Protein AF-A0A6P7FFA1-F1 (afdb_monomer)

InterPro domains:
  IPR009832 Protein of unknown function DUF1397 [PF07165] (81-196)

Organism: NCBI:txid50390

Foldseek 3Di:
DDPPDPLVCVCVLLCCLVQLLADDDDDDDDSVVVVLVVLQVLLCVQVVDCPLSVQLVVLVVVLVVLVVVLSVCFPPNLLCSLVPVLVVNLVSLLSNLVSSQSSDDPQQNVVSVLSSQLSNLLSCLCCPPNRPLSCLCPPPLNPQLVCQLPPPPDCQLVVLSNPANYNVVDNDLVRVLVSLVSSLVSVLVSCCVRPVPCPSVSVSSVSSSVSSCPSVVPPPCVVVVVVVVVVVVVCVVVPPD

Sequence (241 aa):
MSIKNNNMWMFGLVLFTVTVVALSTAQSTDPYDKLADHWFNKCNNETKGTVAFDKLYSNSVEFKRYLKYTFKFIPGEKKVFCDKERDILKKRMQELTSNMRPCLPQKEKFFEQFIYDSFKEVLHFLCHNNGEHIDAFFSTRSSECRNKLFNSENPNLGNCFSGIFRPASGLNKTVLCSDYGVVKKCFAEALTQNCPADGGFKKLNEDFFSYASKPCSGCAFYINSLLLTVSILASYIFSRK

Nearest PDB structures (foldseek):
  6r1j-assembly1_D-2  TM=1.559E-01  e=9.802E+00  Aeromonas hydrophila J-1

Secondary structure (DSSP, 8-state):
----S-THHHHHHHHHHHHTTT---SSSS-HHHHHHHHHHHHHHHHHSSSHHHHHHHHHHHHHHHHHHHHGGGTTTTHHHIIIIIHHHHHHHHHHHHHHHGGGS-GGGTHHHHHHHHHHHHHHHHHTGGGTHHHHHHHSHHHHHHHHHHS-TT-HHHHHHHHTSS-GGG-S-HHHHHHHHHHHHHHHHHHHHHH-TT-HHHHHHHHHHHHHHTGGGGTTSHHHHHHHHHHHHHHHHHHT--

Structure (mmCIF, N/CA/C/O backbone):
data_AF-A0A6P7FFA1-F1
#
_entry.id   AF-A0A6P7FFA1-F1
#
loop_
_atom_site.group_PDB
_atom_site.id
_atom_site.type_symbol
_atom_site.label_atom_id
_atom_site.label_alt_id
_atom_site.label_comp_id
_atom_site.label_asym_id
_atom_site.label_entity_id
_atom_site.label_seq_id
_atom_site.pdbx_PDB_ins_code
_atom_site.Cartn_x
_atom_site.Cartn_y
_atom_site.Cartn_z
_atom_site.occupancy
_atom_site.B_iso_or_equiv
_atom_site.auth_seq_id
_atom_site.auth_comp_id
_atom_site.auth_asym_id
_atom_site.auth_atom_id
_atom_site.pdbx_PDB_model_num
ATOM 1 N N . MET A 1 1 ? 10.407 21.269 -20.596 1.00 31.28 1 MET A N 1
ATOM 2 C CA . MET A 1 1 ? 9.241 20.385 -20.815 1.00 31.28 1 MET A CA 1
ATOM 3 C C . MET A 1 1 ? 8.674 20.033 -19.444 1.00 31.28 1 MET A C 1
ATOM 5 O O . MET A 1 1 ? 9.367 19.420 -18.646 1.00 31.28 1 MET A O 1
ATOM 9 N N . SER A 1 2 ? 7.508 20.581 -19.102 1.00 23.45 2 SER A N 1
ATOM 10 C CA . SER A 1 2 ? 6.940 20.541 -17.747 1.00 23.45 2 SER A CA 1
ATOM 11 C C . SER A 1 2 ? 6.285 19.180 -17.488 1.00 23.45 2 SER A C 1
ATOM 13 O O . SER A 1 2 ? 5.271 18.859 -18.103 1.00 23.45 2 SER A O 1
ATOM 15 N N . ILE A 1 3 ? 6.870 18.371 -16.598 1.00 28.03 3 ILE A N 1
ATOM 16 C CA . ILE A 1 3 ? 6.275 17.122 -16.102 1.00 28.03 3 ILE A CA 1
ATOM 17 C C . ILE A 1 3 ? 5.152 17.512 -15.130 1.00 28.03 3 ILE A C 1
ATOM 19 O O . ILE A 1 3 ? 5.346 17.597 -13.918 1.00 28.03 3 ILE A O 1
ATOM 23 N N . LYS A 1 4 ? 3.968 17.822 -15.664 1.00 27.77 4 LYS A N 1
ATOM 24 C CA . LYS A 1 4 ? 2.755 17.989 -14.859 1.00 27.77 4 LYS A CA 1
ATOM 25 C C . LYS A 1 4 ? 2.313 16.616 -14.326 1.00 27.77 4 LYS A C 1
ATOM 27 O O . LYS A 1 4 ? 1.860 15.768 -15.079 1.00 27.77 4 LYS A O 1
ATOM 32 N N . ASN A 1 5 ? 2.428 16.441 -13.010 1.00 33.72 5 ASN A N 1
ATOM 33 C CA . ASN A 1 5 ? 1.443 15.765 -12.151 1.00 33.72 5 ASN A CA 1
ATOM 34 C C . ASN A 1 5 ? 0.997 14.311 -12.458 1.00 33.72 5 ASN A C 1
ATOM 36 O O . ASN A 1 5 ? -0.171 13.989 -12.275 1.00 33.72 5 ASN A O 1
ATOM 40 N N . ASN A 1 6 ? 1.914 13.384 -12.763 1.00 32.69 6 ASN A N 1
ATOM 41 C CA . ASN A 1 6 ? 1.581 11.944 -12.869 1.00 32.69 6 ASN A CA 1
ATOM 42 C C . ASN A 1 6 ? 1.988 11.078 -11.661 1.00 32.69 6 ASN A C 1
ATOM 44 O O . ASN A 1 6 ? 1.829 9.859 -11.683 1.00 32.69 6 ASN A O 1
ATOM 48 N N . ASN A 1 7 ? 2.436 11.679 -10.556 1.00 36.28 7 ASN A N 1
ATOM 49 C CA . ASN A 1 7 ? 2.839 10.923 -9.363 1.00 36.28 7 ASN A CA 1
ATOM 50 C C . ASN A 1 7 ? 1.657 10.407 -8.520 1.00 36.28 7 ASN A C 1
ATOM 52 O O . ASN A 1 7 ? 1.895 9.754 -7.512 1.00 36.28 7 ASN A O 1
ATOM 56 N N . MET A 1 8 ? 0.398 10.654 -8.915 1.00 30.77 8 MET A N 1
ATOM 57 C CA . MET A 1 8 ? -0.807 10.282 -8.152 1.00 30.77 8 MET A CA 1
ATOM 58 C C . MET A 1 8 ? -1.119 8.770 -8.149 1.00 30.77 8 MET A C 1
ATOM 60 O O . MET A 1 8 ? -1.886 8.305 -7.316 1.00 30.77 8 MET A O 1
ATOM 64 N N . TRP A 1 9 ? -0.503 7.978 -9.029 1.00 41.00 9 TRP A N 1
ATOM 65 C CA . TRP A 1 9 ? -0.903 6.580 -9.272 1.00 41.00 9 TRP A CA 1
ATOM 66 C C . TRP A 1 9 ? -0.031 5.545 -8.556 1.00 41.00 9 TRP A C 1
ATOM 68 O O . TRP A 1 9 ? -0.506 4.464 -8.219 1.00 41.00 9 TRP A O 1
ATOM 78 N N . MET A 1 10 ? 1.213 5.903 -8.213 1.00 35.97 10 MET A N 1
ATOM 79 C CA . MET A 1 10 ? 2.029 5.117 -7.275 1.00 35.97 10 MET A CA 1
ATOM 80 C C . MET A 1 10 ? 1.423 5.155 -5.864 1.00 35.97 10 MET A C 1
ATOM 82 O O . MET A 1 10 ? 1.469 4.159 -5.143 1.00 35.97 10 MET A O 1
ATOM 86 N N . PHE A 1 11 ? 0.756 6.272 -5.525 1.00 36.00 11 PHE A N 1
ATOM 87 C CA . PHE A 1 11 ? -0.152 6.325 -4.383 1.00 36.00 11 PHE A CA 1
ATOM 88 C C . PHE A 1 11 ? -1.245 5.289 -4.535 1.00 36.00 11 PHE A C 1
ATOM 90 O O . PHE A 1 11 ? -1.474 4.603 -3.571 1.00 36.00 11 PHE A O 1
ATOM 97 N N . GLY A 1 12 ? -1.841 5.089 -5.710 1.00 40.19 12 GLY A N 1
ATOM 98 C CA . GLY A 1 12 ? -2.897 4.100 -5.936 1.00 40.19 12 GLY A CA 1
ATOM 99 C C . GLY A 1 12 ? -2.536 2.664 -5.547 1.00 40.19 12 GLY A C 1
ATOM 100 O O . GLY A 1 12 ? -3.377 2.012 -4.955 1.00 40.19 12 GLY A O 1
ATOM 101 N N . LEU A 1 13 ? -1.307 2.191 -5.796 1.00 40.62 13 LEU A N 1
ATOM 102 C CA . LEU A 1 13 ? -0.866 0.802 -5.538 1.00 40.62 13 LEU A CA 1
ATOM 103 C C . LEU A 1 13 ? -0.408 0.549 -4.088 1.00 40.62 13 LEU A C 1
ATOM 105 O O . LEU A 1 13 ? -0.588 -0.546 -3.559 1.00 40.62 13 LEU A O 1
ATOM 109 N N . VAL A 1 14 ? 0.136 1.574 -3.423 1.00 39.56 14 VAL A N 1
ATOM 110 C CA . VAL A 1 14 ? 0.505 1.523 -1.994 1.00 39.56 14 VAL A CA 1
ATOM 111 C C . VAL A 1 14 ? -0.641 1.990 -1.090 1.00 39.56 14 VAL A C 1
ATOM 113 O O . VAL A 1 14 ? -0.791 1.487 0.015 1.00 39.56 14 VAL A O 1
ATOM 116 N N . LEU A 1 15 ? -1.531 2.863 -1.573 1.00 41.34 15 LEU A N 1
ATOM 117 C CA . LEU A 1 15 ? -2.884 3.008 -1.036 1.00 41.34 15 LEU A CA 1
ATOM 118 C C . LEU A 1 15 ? -3.688 1.744 -1.318 1.00 41.34 15 LEU A C 1
ATOM 120 O O . LEU A 1 15 ? -4.539 1.432 -0.510 1.00 41.34 15 LEU A O 1
ATOM 124 N N . PHE A 1 16 ? -3.455 0.972 -2.376 1.00 45.44 16 PHE A N 1
ATOM 125 C CA . PHE A 1 16 ? -4.235 -0.246 -2.609 1.00 45.44 16 PHE A CA 1
ATOM 126 C C . PHE A 1 16 ? -4.138 -1.215 -1.424 1.00 45.44 16 PHE A C 1
ATOM 128 O O . PHE A 1 16 ? -5.147 -1.712 -0.928 1.00 45.44 16 PHE A O 1
ATOM 135 N N . THR A 1 17 ? -2.925 -1.387 -0.894 1.00 44.00 17 THR A N 1
ATOM 136 C CA . THR A 1 17 ? -2.661 -2.205 0.296 1.00 44.00 17 THR A CA 1
ATOM 137 C C . THR A 1 17 ? -3.083 -1.556 1.617 1.00 44.00 17 THR A C 1
ATOM 139 O O . THR A 1 17 ? -3.142 -2.247 2.628 1.00 44.00 17 THR A O 1
ATOM 142 N N . VAL A 1 18 ? -3.420 -0.261 1.618 1.00 38.62 18 VAL A N 1
ATOM 143 C CA . VAL A 1 18 ? -3.803 0.515 2.817 1.00 38.62 18 VAL A CA 1
ATOM 144 C C . VAL A 1 18 ? -5.280 0.957 2.809 1.00 38.62 18 VAL A C 1
ATOM 146 O O . VAL A 1 18 ? -5.830 1.263 3.859 1.00 38.62 18 VAL A O 1
ATOM 149 N N . THR A 1 19 ? -5.958 0.951 1.658 1.00 42.56 19 THR A N 1
ATOM 150 C CA . THR A 1 19 ? -7.242 1.651 1.430 1.00 42.56 19 THR A CA 1
ATOM 151 C C . THR A 1 19 ? -8.318 0.765 0.799 1.00 42.56 19 THR A C 1
ATOM 153 O O . THR A 1 19 ? -9.495 1.065 0.961 1.00 42.56 19 THR A O 1
ATOM 156 N N . VAL A 1 20 ? -7.974 -0.332 0.108 1.00 41.38 20 VAL A N 1
ATOM 157 C CA . VAL A 1 20 ? -8.971 -1.093 -0.683 1.00 41.38 20 VAL A CA 1
ATOM 158 C C . VAL A 1 20 ? -9.557 -2.304 0.045 1.00 41.38 20 VAL A C 1
ATOM 160 O O . VAL A 1 20 ? -10.472 -2.948 -0.447 1.00 41.38 20 VAL A O 1
ATOM 163 N N . VAL A 1 21 ? -9.176 -2.541 1.296 1.00 39.41 21 VAL A N 1
ATOM 164 C CA . VAL A 1 21 ? -9.746 -3.653 2.068 1.00 39.41 21 VAL A CA 1
ATOM 165 C C . VAL A 1 21 ? -11.163 -3.371 2.625 1.00 39.41 21 VAL A C 1
ATOM 167 O O . VAL A 1 21 ? -11.680 -4.163 3.405 1.00 39.41 21 VAL A O 1
ATOM 170 N N . ALA A 1 22 ? -11.859 -2.294 2.224 1.00 33.59 22 ALA A N 1
ATOM 171 C CA . ALA A 1 22 ? -13.264 -2.152 2.642 1.00 33.59 22 ALA A CA 1
ATOM 172 C C . ALA A 1 22 ? -14.217 -1.319 1.769 1.00 33.59 22 ALA A C 1
ATOM 174 O O . ALA A 1 22 ? -15.423 -1.524 1.888 1.00 33.59 22 ALA A O 1
ATOM 175 N N . LEU A 1 23 ? -13.790 -0.319 0.987 1.00 39.25 23 LEU A N 1
ATOM 176 C CA . LEU A 1 23 ? -14.748 0.724 0.575 1.00 39.25 23 LEU A CA 1
ATOM 177 C C . LEU A 1 23 ? -14.460 1.312 -0.802 1.00 39.25 23 LEU A C 1
ATOM 179 O O . LEU A 1 23 ? -13.651 2.221 -0.948 1.00 39.25 23 LEU A O 1
ATOM 183 N N . SER A 1 24 ? -15.193 0.855 -1.813 1.00 34.06 24 SER A N 1
ATOM 184 C CA . SER A 1 24 ? -15.825 1.768 -2.777 1.00 34.06 24 SER A CA 1
ATOM 185 C C . SER A 1 24 ? -16.732 1.003 -3.739 1.00 34.06 24 SER A C 1
ATOM 187 O O . SER A 1 24 ? -16.382 0.708 -4.876 1.00 34.06 24 SER A O 1
ATOM 189 N N . THR A 1 25 ? -17.972 0.760 -3.315 1.00 32.94 25 THR A N 1
ATOM 190 C CA . THR A 1 25 ? -19.074 0.740 -4.279 1.00 32.94 25 THR A CA 1
ATOM 191 C C . THR A 1 25 ? -19.508 2.184 -4.549 1.00 32.94 25 THR A C 1
ATOM 193 O O . THR A 1 25 ? -19.919 2.895 -3.634 1.00 32.94 25 THR A O 1
ATOM 196 N N . ALA A 1 26 ? -19.373 2.580 -5.815 1.00 30.42 26 ALA A N 1
ATOM 197 C CA . ALA A 1 26 ? -20.187 3.523 -6.587 1.00 30.42 26 ALA A CA 1
ATOM 198 C C . ALA A 1 26 ? -20.496 4.950 -6.055 1.00 30.42 26 ALA A C 1
ATOM 200 O O . ALA A 1 26 ? -21.028 5.161 -4.970 1.00 30.42 26 ALA A O 1
ATOM 201 N N . GLN A 1 27 ? -20.240 5.905 -6.960 1.00 35.44 27 GLN A N 1
ATOM 202 C CA . GLN A 1 27 ? -20.878 7.215 -7.185 1.00 35.44 27 GLN A CA 1
ATOM 203 C C . GLN A 1 27 ? -20.675 8.365 -6.156 1.00 35.44 27 GLN A C 1
ATOM 205 O O . GLN A 1 27 ? -20.993 8.267 -4.972 1.00 35.44 27 GLN A O 1
ATOM 210 N N . SER A 1 28 ? -20.100 9.448 -6.711 1.00 38.75 28 SER A N 1
ATOM 211 C CA . SER A 1 28 ? -20.185 10.898 -6.423 1.00 38.75 28 SER A CA 1
ATOM 212 C C . SER A 1 28 ? -19.707 11.549 -5.110 1.00 38.75 28 SER A C 1
ATOM 214 O O . SER A 1 28 ? -19.962 12.738 -4.945 1.00 38.75 28 SER A O 1
ATOM 216 N N . THR A 1 29 ? -18.950 10.888 -4.231 1.00 42.94 29 THR A N 1
ATOM 217 C CA . THR A 1 29 ? -18.205 11.573 -3.141 1.00 42.94 29 THR A CA 1
ATOM 218 C C . THR A 1 29 ? -16.739 11.131 -3.099 1.00 42.94 29 THR A C 1
ATOM 220 O O . THR A 1 29 ? -16.420 10.054 -3.612 1.00 42.94 29 THR A O 1
ATOM 223 N N . ASP A 1 30 ? -15.837 11.972 -2.562 1.00 54.91 30 ASP A N 1
ATOM 224 C CA . ASP A 1 30 ? -14.403 11.655 -2.456 1.00 54.91 30 ASP A CA 1
ATOM 225 C C . ASP A 1 30 ? -14.251 10.307 -1.714 1.00 54.91 30 ASP A C 1
ATOM 227 O O . ASP A 1 30 ? -14.798 10.153 -0.617 1.00 54.91 30 ASP A O 1
ATOM 231 N N . PRO A 1 31 ? -13.557 9.299 -2.283 1.00 54.53 31 PRO A N 1
ATOM 232 C CA . PRO A 1 31 ? -13.331 8.005 -1.633 1.00 54.53 31 PRO A CA 1
ATOM 233 C C . PRO A 1 31 ? -12.770 8.115 -0.208 1.00 54.53 31 PRO A C 1
ATOM 235 O O . PRO A 1 31 ? -12.957 7.206 0.603 1.00 54.53 31 PRO A O 1
ATOM 238 N N . TYR A 1 32 ? -12.094 9.224 0.101 1.00 57.59 32 TYR A N 1
ATOM 239 C CA . TYR A 1 32 ? -11.579 9.520 1.429 1.00 57.59 32 TYR A CA 1
ATOM 240 C C . TYR A 1 32 ? -12.688 9.765 2.465 1.00 57.59 32 TYR A C 1
ATOM 242 O O . TYR A 1 32 ? -12.566 9.300 3.598 1.00 57.59 32 TYR A O 1
ATOM 250 N N . ASP A 1 33 ? -13.786 10.415 2.076 1.00 63.47 33 ASP A N 1
ATOM 251 C CA . ASP A 1 33 ? -14.895 10.746 2.979 1.00 63.47 33 ASP A CA 1
ATOM 252 C C . ASP A 1 33 ? -15.661 9.481 3.385 1.00 63.47 33 ASP A C 1
ATOM 254 O O 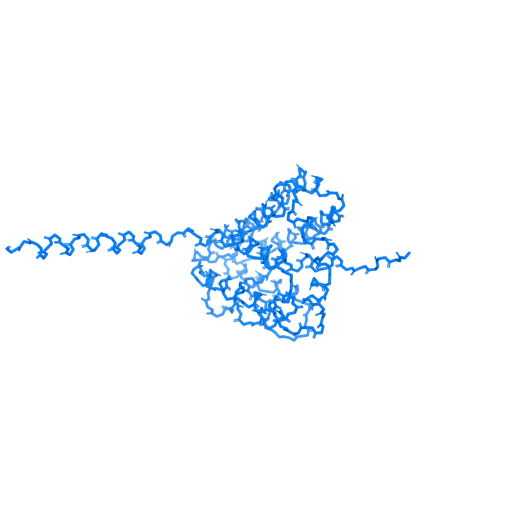. ASP A 1 33 ? -15.884 9.234 4.568 1.00 63.47 33 ASP A O 1
ATOM 258 N N . LYS A 1 34 ? -15.943 8.586 2.426 1.00 67.06 34 LYS A N 1
ATOM 259 C CA . LYS A 1 34 ? -16.589 7.290 2.717 1.00 67.06 34 LYS A CA 1
ATOM 260 C C . LYS A 1 34 ? -15.742 6.412 3.647 1.00 67.06 34 LYS A C 1
ATOM 262 O O . LYS A 1 34 ? -16.282 5.661 4.461 1.00 67.06 34 LYS A O 1
ATOM 267 N N . LEU A 1 35 ? -14.414 6.485 3.522 1.00 67.81 35 LEU A N 1
ATOM 268 C CA . LEU A 1 35 ? -13.486 5.777 4.404 1.00 67.81 35 LEU A CA 1
ATOM 269 C C . LEU A 1 35 ? -13.512 6.344 5.823 1.00 67.81 35 LEU A C 1
ATOM 271 O O . LEU A 1 35 ? -13.536 5.572 6.784 1.00 67.81 35 LEU A O 1
ATOM 275 N N . ALA A 1 36 ? -13.531 7.671 5.951 1.00 75.25 36 ALA A N 1
ATOM 276 C CA . ALA A 1 36 ? -13.669 8.336 7.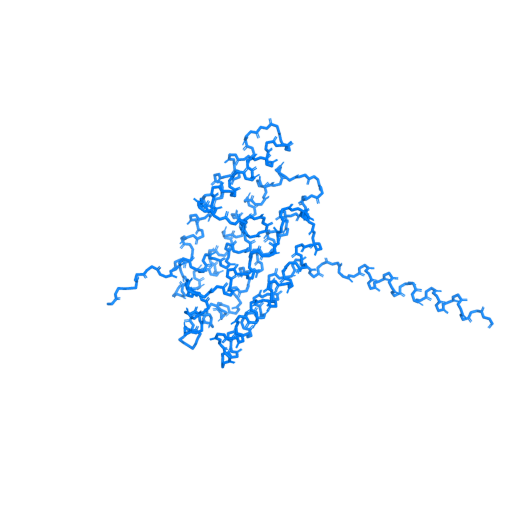237 1.00 75.25 36 ALA A CA 1
ATOM 277 C C . ALA A 1 36 ? -14.991 7.947 7.917 1.00 75.25 36 ALA A C 1
ATOM 279 O O . ALA A 1 36 ? -14.961 7.516 9.067 1.00 75.25 36 ALA A O 1
ATOM 280 N N . ASP A 1 37 ? -16.114 7.968 7.194 1.00 79.19 37 ASP A N 1
ATOM 281 C CA . ASP A 1 37 ? -17.430 7.583 7.723 1.00 79.19 37 ASP A CA 1
ATOM 282 C C . ASP A 1 37 ? -17.467 6.134 8.220 1.00 79.19 37 ASP A C 1
ATOM 284 O O . ASP A 1 37 ? -18.015 5.833 9.283 1.00 79.19 37 ASP A O 1
ATOM 288 N N . HIS A 1 38 ? -16.872 5.203 7.472 1.00 81.31 38 HIS A N 1
ATOM 289 C CA . HIS A 1 38 ? -16.798 3.809 7.902 1.00 81.31 38 HIS A CA 1
ATOM 290 C C . HIS A 1 38 ? -16.022 3.661 9.207 1.00 81.31 38 HIS A C 1
ATOM 292 O O . HIS A 1 38 ? -16.509 3.020 10.139 1.00 81.31 38 HIS A O 1
ATOM 298 N N . TRP A 1 39 ? -14.828 4.254 9.289 1.00 83.06 39 TRP A N 1
ATOM 299 C CA . TRP A 1 39 ? -14.016 4.180 10.498 1.00 83.06 39 TRP A CA 1
ATOM 300 C C . TRP A 1 39 ? -14.670 4.901 11.665 1.00 83.06 39 TRP A C 1
ATOM 302 O O . TRP A 1 39 ? -14.635 4.373 12.771 1.00 83.06 39 TRP A O 1
ATOM 312 N N . PHE A 1 40 ? -15.332 6.032 11.427 1.00 86.06 40 PHE A N 1
ATOM 313 C CA . PHE A 1 40 ? -16.113 6.729 12.441 1.00 86.06 40 PHE A CA 1
ATOM 314 C C . PHE A 1 40 ? -17.173 5.803 13.036 1.00 86.06 40 PHE A C 1
ATOM 316 O O . PHE A 1 40 ? -17.177 5.559 14.244 1.00 86.06 40 PHE A O 1
ATOM 323 N N . ASN A 1 41 ? -18.008 5.205 12.182 1.00 86.56 41 ASN A N 1
ATOM 324 C CA . ASN A 1 41 ? -19.060 4.287 12.611 1.00 86.56 41 ASN A CA 1
ATOM 325 C C . ASN A 1 41 ? -18.488 3.078 13.361 1.00 86.56 41 ASN A C 1
ATOM 327 O O . ASN A 1 41 ? -19.008 2.689 14.406 1.00 86.56 41 ASN A O 1
ATOM 331 N N . LYS A 1 42 ? -17.387 2.502 12.872 1.00 86.19 42 LYS A N 1
ATOM 332 C CA . LYS A 1 42 ? -16.754 1.332 13.486 1.00 86.19 42 LYS A CA 1
ATOM 333 C C . LYS A 1 42 ? -16.146 1.647 14.853 1.00 86.19 42 LYS A C 1
ATOM 335 O O . LYS A 1 42 ? -16.439 0.964 15.831 1.00 86.19 42 LYS A O 1
ATOM 340 N N . CYS A 1 43 ? -15.366 2.723 14.943 1.00 86.94 43 CYS A N 1
ATOM 341 C CA . CYS A 1 43 ? -14.780 3.193 16.193 1.00 86.94 43 CYS A CA 1
ATOM 342 C C . CYS A 1 43 ? -15.862 3.534 17.222 1.00 86.94 43 CYS A C 1
ATOM 344 O O . CYS A 1 43 ? -15.750 3.126 18.378 1.00 86.94 43 CYS A O 1
ATOM 346 N N . ASN A 1 44 ? -16.920 4.236 16.809 1.00 91.06 44 ASN A N 1
ATOM 347 C CA . ASN A 1 44 ? -18.008 4.618 17.703 1.00 91.06 44 ASN A CA 1
ATOM 348 C C . ASN A 1 44 ? -18.782 3.388 18.212 1.00 91.06 44 ASN A C 1
ATOM 350 O O . ASN A 1 44 ? -19.110 3.301 19.397 1.00 91.06 44 ASN A O 1
ATOM 354 N N . ASN A 1 45 ? -19.009 2.395 17.348 1.00 90.38 45 ASN A N 1
ATOM 355 C CA . ASN A 1 45 ? -19.674 1.149 17.726 1.00 90.38 45 ASN A CA 1
ATOM 356 C C . ASN A 1 45 ? -18.879 0.344 18.763 1.00 90.38 45 ASN A C 1
ATOM 358 O O . ASN A 1 45 ? -19.485 -0.138 19.725 1.00 90.38 45 ASN A O 1
ATOM 362 N N . GLU A 1 46 ? -17.557 0.239 18.600 1.00 90.25 46 GLU A N 1
ATOM 363 C CA . GLU A 1 46 ? -16.685 -0.565 19.470 1.00 90.25 46 GLU A CA 1
ATOM 364 C C . GLU A 1 46 ? -16.269 0.161 20.758 1.00 90.25 46 GLU A C 1
ATOM 366 O O . GLU A 1 46 ? -16.255 -0.438 21.831 1.00 90.25 46 GLU A O 1
ATOM 371 N N . THR A 1 47 ? -15.948 1.456 20.682 1.00 88.88 47 THR A N 1
ATOM 372 C CA . THR A 1 47 ? -15.359 2.208 21.810 1.00 88.88 47 THR A CA 1
ATOM 373 C C . THR A 1 47 ? -16.348 3.101 22.553 1.00 88.88 47 THR A C 1
ATOM 375 O O . THR A 1 47 ? -16.021 3.596 23.629 1.00 88.88 47 THR A O 1
ATOM 378 N N . LYS A 1 48 ? -17.556 3.301 22.005 1.00 89.75 48 LYS A N 1
ATOM 379 C CA . LYS A 1 48 ? -18.584 4.216 22.536 1.00 89.75 48 LYS A CA 1
ATOM 380 C C . LYS A 1 48 ? -18.103 5.669 22.678 1.00 89.75 48 LYS A C 1
ATOM 382 O O . LYS A 1 48 ? -18.588 6.399 23.538 1.00 89.75 48 LYS A O 1
ATOM 387 N N . GLY A 1 49 ? -17.161 6.094 21.832 1.00 85.44 49 GLY A N 1
ATOM 388 C CA . GLY A 1 49 ? -16.659 7.466 21.788 1.00 85.44 49 GLY A CA 1
ATOM 389 C C . GLY A 1 49 ? -15.876 7.778 20.510 1.00 85.44 49 GLY A C 1
ATOM 390 O O . GLY A 1 49 ? -15.592 6.894 19.702 1.00 85.44 49 GLY A O 1
ATOM 391 N N . THR A 1 50 ? -15.511 9.050 20.328 1.00 91.62 50 THR A N 1
ATOM 392 C CA . THR A 1 50 ? -14.812 9.525 19.116 1.00 91.62 50 THR A CA 1
ATOM 393 C C . THR A 1 50 ? -13.295 9.514 19.246 1.00 91.62 50 THR A C 1
ATOM 395 O O . THR A 1 50 ? -12.609 9.490 18.235 1.00 91.62 50 THR A O 1
ATOM 398 N N . VAL A 1 51 ? -12.746 9.449 20.465 1.00 94.25 51 VAL A N 1
ATOM 399 C CA . VAL A 1 51 ? -11.299 9.600 20.722 1.00 94.25 51 VAL A CA 1
ATOM 400 C C . VAL A 1 51 ? -10.446 8.638 19.885 1.00 94.25 51 VAL A C 1
ATOM 402 O O . VAL A 1 51 ? -9.412 9.030 19.341 1.00 94.25 51 VAL A O 1
ATOM 405 N N . ALA A 1 52 ? -10.876 7.379 19.752 1.00 90.75 52 ALA A N 1
ATOM 406 C CA . ALA A 1 52 ? -10.177 6.396 18.924 1.00 90.75 52 ALA A CA 1
ATOM 407 C C . ALA A 1 52 ? -10.218 6.766 17.432 1.00 90.75 52 ALA A C 1
ATOM 409 O O . ALA A 1 52 ? -9.197 6.668 16.749 1.00 90.75 52 ALA A O 1
ATOM 410 N N . PHE A 1 53 ? -11.369 7.245 16.948 1.00 91.69 53 PHE A N 1
ATOM 411 C CA . PHE A 1 53 ? -11.523 7.730 15.580 1.00 91.69 53 PHE A CA 1
ATOM 412 C C . PHE A 1 53 ? -10.685 8.981 15.322 1.00 91.69 53 PHE A C 1
ATOM 414 O O . PHE A 1 53 ? -9.942 9.001 14.349 1.00 91.69 53 PHE A O 1
ATOM 421 N N . ASP A 1 54 ? -10.735 9.984 16.197 1.00 92.38 54 ASP A N 1
ATOM 422 C CA . ASP A 1 54 ? -10.013 11.248 16.026 1.00 92.38 54 ASP A CA 1
ATOM 423 C C . ASP A 1 54 ? -8.501 11.000 15.908 1.00 92.38 54 ASP A C 1
ATOM 425 O O . ASP A 1 54 ? -7.820 11.551 15.036 1.00 92.38 54 ASP A O 1
ATOM 429 N N . LYS A 1 55 ? -7.979 10.082 16.733 1.00 91.94 55 LYS A N 1
ATOM 430 C CA . LYS A 1 55 ? -6.577 9.658 16.686 1.00 91.94 55 LYS A CA 1
ATOM 431 C C . LYS A 1 55 ? -6.245 8.875 15.412 1.00 91.94 55 LYS A C 1
ATOM 433 O O . LYS A 1 55 ? -5.203 9.113 14.800 1.00 91.94 55 LYS A O 1
ATOM 438 N N . LEU A 1 56 ? -7.107 7.943 15.001 1.00 86.81 56 LEU A N 1
ATOM 439 C CA . LEU A 1 56 ? -6.947 7.185 13.757 1.00 86.81 56 LEU A CA 1
ATOM 440 C C . LEU A 1 56 ? -6.963 8.115 12.534 1.00 86.81 56 LEU A C 1
ATOM 442 O O . LEU A 1 56 ? -6.072 8.041 11.688 1.00 86.81 56 LEU A O 1
ATOM 446 N N . TYR A 1 57 ? -7.937 9.020 12.473 1.00 84.50 57 TYR A N 1
ATOM 447 C CA . TYR A 1 57 ? -8.121 9.984 11.399 1.00 84.50 57 TYR A CA 1
ATOM 448 C C . TYR A 1 57 ? -6.928 10.935 11.295 1.00 84.50 57 TYR A C 1
ATOM 450 O O . TYR A 1 57 ? -6.323 11.026 10.224 1.00 84.50 57 TYR A O 1
ATOM 458 N N . SER A 1 58 ? -6.519 11.565 12.401 1.00 87.56 58 SER A N 1
ATOM 459 C CA . SER A 1 58 ? -5.347 12.450 12.430 1.00 87.56 58 SER A CA 1
ATOM 460 C C . SER A 1 58 ? -4.083 11.734 11.935 1.00 87.56 58 SER A C 1
ATOM 462 O O . SER A 1 58 ? -3.420 12.198 11.000 1.00 87.56 58 SER A O 1
ATOM 464 N N . ASN A 1 59 ? -3.807 10.531 12.455 1.00 84.19 59 ASN A N 1
ATOM 465 C CA . ASN A 1 59 ? -2.656 9.737 12.024 1.00 84.19 59 ASN A CA 1
ATOM 466 C C . ASN A 1 59 ? -2.748 9.315 10.552 1.00 84.19 59 ASN A C 1
ATOM 468 O O . ASN A 1 59 ? -1.724 9.272 9.873 1.00 84.19 59 ASN A O 1
ATOM 472 N N . SER A 1 60 ? -3.945 9.036 10.026 1.00 80.31 60 SER A N 1
ATOM 473 C CA . SER A 1 60 ? -4.132 8.706 8.605 1.00 80.31 60 SER A CA 1
ATOM 474 C C . SER A 1 60 ? -3.800 9.890 7.690 1.00 80.31 60 SER A C 1
ATOM 476 O O . SER A 1 60 ? -3.130 9.717 6.668 1.00 80.31 60 SER A O 1
ATOM 478 N N . VAL A 1 61 ? -4.183 11.109 8.088 1.00 79.50 61 VAL A N 1
ATOM 479 C CA . VAL A 1 61 ? -3.890 12.347 7.354 1.00 79.50 61 VAL A CA 1
ATOM 480 C C . VAL A 1 61 ? -2.388 12.624 7.358 1.00 79.50 61 VAL A C 1
ATOM 482 O O . VAL A 1 61 ? -1.806 12.936 6.312 1.00 79.50 61 VAL A O 1
ATOM 485 N N . GLU A 1 62 ? -1.734 12.476 8.510 1.00 83.12 62 GLU A N 1
ATOM 486 C CA . GLU A 1 62 ? -0.282 12.610 8.617 1.00 83.12 62 GLU A CA 1
ATOM 487 C C . GLU A 1 62 ? 0.463 11.542 7.821 1.00 83.12 62 GLU A C 1
ATOM 489 O O . GLU A 1 62 ? 1.402 11.867 7.091 1.00 83.12 62 GLU A O 1
ATOM 494 N N . PHE A 1 63 ? 0.032 10.283 7.912 1.00 82.19 63 PHE A N 1
ATOM 495 C CA . PHE A 1 63 ? 0.615 9.185 7.155 1.00 82.19 63 PHE A CA 1
ATOM 496 C C . PHE A 1 63 ? 0.487 9.425 5.651 1.00 82.19 63 PHE A C 1
ATOM 498 O O . PHE A 1 63 ? 1.484 9.330 4.940 1.00 82.19 63 PHE A O 1
ATOM 505 N N . LYS A 1 64 ? -0.690 9.841 5.163 1.00 78.88 64 LYS A N 1
ATOM 506 C CA . LYS A 1 64 ? -0.912 10.235 3.761 1.00 78.88 64 LYS A CA 1
ATOM 507 C C . LYS A 1 64 ? 0.034 11.356 3.337 1.00 78.88 64 LYS A C 1
ATOM 509 O O . LYS A 1 64 ? 0.622 11.282 2.258 1.00 78.88 64 LYS A O 1
ATOM 514 N N . ARG A 1 65 ? 0.20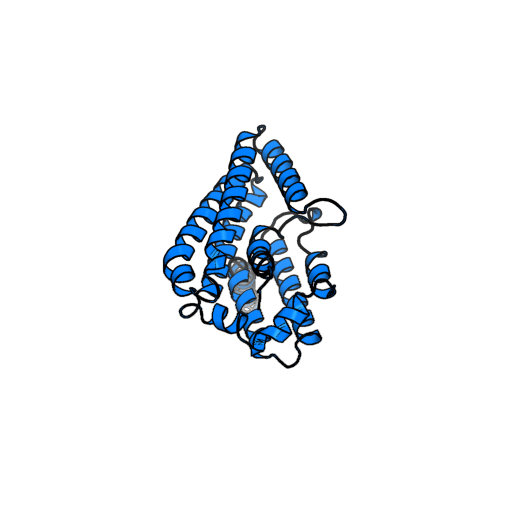7 12.389 4.170 1.00 79.31 65 ARG A N 1
ATOM 515 C CA . ARG A 1 65 ? 1.136 13.500 3.902 1.00 79.31 65 ARG A CA 1
ATOM 516 C C . ARG A 1 65 ? 2.583 13.012 3.832 1.00 79.31 65 ARG A C 1
ATOM 518 O O . ARG A 1 65 ? 3.301 13.398 2.911 1.00 79.31 65 ARG A O 1
ATOM 525 N N . TYR A 1 66 ? 2.988 12.152 4.763 1.00 83.56 66 TYR A N 1
ATOM 526 C CA . TYR A 1 66 ? 4.338 11.600 4.819 1.00 83.56 66 TYR A CA 1
ATOM 527 C C . TYR A 1 66 ? 4.622 10.672 3.639 1.00 83.56 66 TYR A C 1
ATOM 529 O O . TYR A 1 66 ? 5.638 10.825 2.976 1.00 83.56 66 TYR A O 1
ATOM 537 N N . LEU A 1 67 ? 3.681 9.794 3.292 1.00 79.94 67 LEU A N 1
ATOM 538 C CA . LEU A 1 67 ? 3.734 8.988 2.076 1.00 79.94 67 LEU A CA 1
ATOM 539 C C . LEU A 1 67 ? 3.900 9.895 0.848 1.00 79.94 67 LEU A C 1
ATOM 541 O O . LEU A 1 67 ? 4.725 9.638 -0.022 1.00 79.94 67 LEU A O 1
ATOM 545 N N . LYS A 1 68 ? 3.171 11.021 0.796 1.00 78.50 68 LYS A N 1
ATOM 546 C CA . LYS A 1 68 ? 3.311 12.003 -0.289 1.00 78.50 68 LYS A CA 1
ATOM 547 C C . LYS A 1 68 ? 4.692 12.623 -0.386 1.00 78.50 68 LYS A C 1
ATOM 549 O O . LYS A 1 68 ? 5.150 12.917 -1.486 1.00 78.50 68 LYS A O 1
ATOM 554 N N . TYR A 1 69 ? 5.321 12.850 0.756 1.00 85.25 69 TYR A N 1
ATOM 555 C CA . TYR A 1 69 ? 6.683 13.342 0.845 1.00 85.25 69 TYR A CA 1
ATOM 556 C C . TYR A 1 69 ? 7.691 12.282 0.383 1.00 85.25 69 TYR A C 1
ATOM 558 O O . TYR A 1 69 ? 8.468 12.563 -0.525 1.00 85.25 69 TYR A O 1
ATOM 566 N N . THR A 1 70 ? 7.631 11.061 0.918 1.00 82.12 70 THR A N 1
ATOM 567 C CA . THR A 1 70 ? 8.626 10.014 0.639 1.00 82.12 70 THR A CA 1
ATOM 568 C C . THR A 1 70 ? 8.600 9.538 -0.809 1.00 82.12 70 THR A C 1
ATOM 570 O O . THR A 1 70 ? 9.645 9.287 -1.403 1.00 82.12 70 THR A O 1
ATOM 573 N N . PHE A 1 71 ? 7.426 9.484 -1.436 1.00 79.94 71 PHE A N 1
ATOM 574 C CA . PHE A 1 71 ? 7.311 9.077 -2.837 1.00 79.94 71 PHE A CA 1
ATOM 575 C C . PHE A 1 71 ? 7.902 10.093 -3.824 1.00 79.94 71 PHE A C 1
ATOM 577 O O . PHE A 1 71 ? 8.127 9.738 -4.978 1.00 79.94 71 PHE A O 1
ATOM 584 N N . LYS A 1 72 ? 8.220 11.325 -3.395 1.00 85.56 72 LYS A N 1
ATOM 585 C CA . LYS A 1 72 ? 8.974 12.278 -4.231 1.00 85.56 72 LYS A CA 1
ATOM 586 C C . LYS A 1 72 ? 10.396 11.801 -4.522 1.00 85.56 72 LYS A C 1
ATOM 588 O O . LYS A 1 72 ? 10.950 12.189 -5.543 1.00 85.56 72 LYS A O 1
ATOM 593 N N . PHE A 1 73 ? 10.957 10.950 -3.663 1.00 85.06 73 PHE A N 1
ATOM 594 C CA . PHE A 1 73 ? 12.282 10.370 -3.860 1.00 85.06 73 PHE A CA 1
ATOM 595 C C . PHE A 1 73 ? 12.296 9.263 -4.923 1.00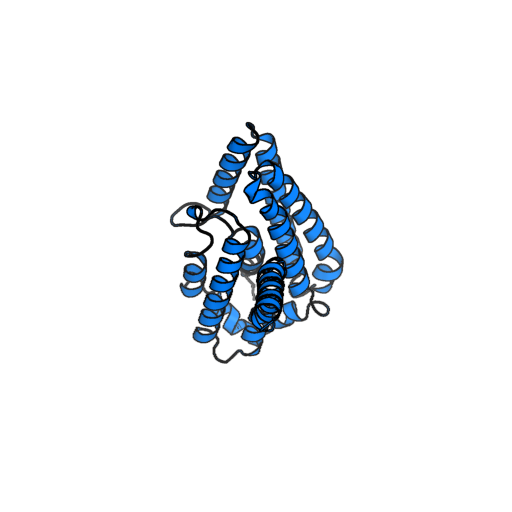 85.06 73 PHE A C 1
ATOM 597 O O . PHE A 1 73 ? 13.362 8.807 -5.315 1.00 85.06 73 PHE A O 1
ATOM 604 N N . ILE A 1 74 ? 11.145 8.806 -5.421 1.00 82.19 74 ILE A N 1
ATOM 605 C CA . ILE A 1 74 ? 11.077 7.752 -6.437 1.00 82.19 74 ILE A CA 1
ATOM 606 C C . ILE A 1 74 ? 10.778 8.375 -7.814 1.00 82.19 74 ILE A C 1
ATOM 608 O O . ILE A 1 74 ? 9.865 9.194 -7.916 1.00 82.19 74 ILE A O 1
ATOM 612 N N . PRO A 1 75 ? 11.487 7.979 -8.894 1.00 83.25 75 PRO A N 1
ATOM 613 C CA . PRO A 1 75 ? 12.575 6.989 -8.929 1.00 83.25 75 PRO A CA 1
ATOM 614 C C . PRO A 1 75 ? 13.981 7.556 -8.649 1.00 83.25 75 PRO A C 1
ATOM 616 O O . PRO A 1 75 ? 14.904 6.782 -8.409 1.00 83.25 75 PRO A O 1
ATOM 619 N N . GLY A 1 76 ? 14.165 8.881 -8.689 1.00 86.62 76 GLY A N 1
ATOM 620 C CA . GLY A 1 76 ? 15.494 9.511 -8.778 1.00 86.62 76 GLY A CA 1
ATOM 621 C C . GLY A 1 76 ? 16.401 9.354 -7.551 1.00 86.62 76 GLY A C 1
ATOM 622 O O . GLY A 1 76 ? 17.612 9.216 -7.689 1.00 86.62 76 GLY A O 1
ATOM 623 N N . GLU A 1 77 ? 15.828 9.313 -6.354 1.00 92.69 77 GLU A N 1
ATOM 624 C CA . GLU A 1 77 ? 16.519 9.234 -5.063 1.00 92.69 77 GLU A CA 1
ATOM 625 C C . GLU A 1 77 ? 16.129 7.954 -4.298 1.00 92.69 77 GLU A C 1
ATOM 627 O O . GLU A 1 77 ? 16.004 7.941 -3.072 1.00 92.69 77 GLU A O 1
ATOM 632 N N . LYS A 1 78 ? 15.950 6.831 -5.009 1.00 91.38 78 LYS A N 1
ATOM 633 C CA . LYS A 1 78 ? 15.495 5.559 -4.416 1.00 91.38 78 LYS A CA 1
ATOM 634 C C . LYS A 1 78 ? 16.341 5.055 -3.236 1.00 91.38 78 LYS A C 1
ATOM 636 O O . LYS A 1 78 ? 15.802 4.395 -2.355 1.00 91.38 78 LYS A O 1
ATOM 641 N N . LYS A 1 79 ? 17.635 5.400 -3.170 1.00 94.38 79 LYS A N 1
ATOM 642 C CA . LYS A 1 79 ? 18.484 5.104 -1.999 1.00 94.38 79 LYS A CA 1
ATOM 643 C C . LYS A 1 79 ? 18.008 5.850 -0.753 1.00 94.38 79 LYS A C 1
ATOM 645 O O . LYS A 1 79 ? 17.872 5.243 0.297 1.00 94.38 79 LYS A O 1
ATOM 650 N N . VAL A 1 80 ? 17.665 7.136 -0.873 1.00 94.44 80 VAL A N 1
ATOM 651 C CA . VAL A 1 80 ? 17.069 7.910 0.232 1.00 94.44 80 VAL A CA 1
ATOM 652 C C . VAL A 1 80 ? 15.759 7.259 0.671 1.00 94.44 80 VAL A C 1
ATOM 654 O O . VAL A 1 80 ? 15.557 7.023 1.862 1.00 94.44 80 VAL A O 1
ATOM 657 N N . PHE A 1 81 ? 14.912 6.879 -0.291 1.00 91.62 81 PHE A N 1
ATOM 658 C CA . PHE A 1 81 ? 13.670 6.168 0.004 1.00 91.62 81 PHE A CA 1
ATOM 659 C C . PHE A 1 81 ? 13.914 4.856 0.773 1.00 91.62 81 PHE A C 1
ATOM 661 O O . PHE A 1 81 ? 13.275 4.609 1.795 1.00 91.62 81 PHE A O 1
ATOM 668 N N . CYS A 1 82 ? 14.845 4.020 0.312 1.00 94.00 82 CYS A N 1
ATOM 669 C CA . CYS A 1 82 ? 15.058 2.686 0.867 1.00 94.00 82 CYS A CA 1
ATOM 670 C C . CYS A 1 82 ? 15.876 2.647 2.157 1.00 94.00 82 CYS A C 1
ATOM 672 O O . CYS A 1 82 ? 15.547 1.848 3.035 1.00 94.00 82 CYS A O 1
ATOM 674 N N . ASP A 1 83 ? 16.881 3.511 2.287 1.00 94.94 83 ASP A N 1
ATOM 675 C CA . ASP A 1 83 ? 17.819 3.500 3.412 1.00 94.94 83 ASP A CA 1
ATOM 676 C C . ASP A 1 83 ? 17.331 4.372 4.574 1.00 94.94 83 ASP A C 1
ATOM 678 O O . ASP A 1 83 ? 17.624 4.078 5.731 1.00 94.94 83 ASP A O 1
ATOM 682 N N . LYS A 1 84 ? 16.586 5.452 4.286 1.00 94.56 84 LYS A N 1
ATOM 683 C CA . LYS A 1 84 ? 16.124 6.410 5.306 1.00 94.56 84 LYS A CA 1
ATOM 684 C C . LYS A 1 84 ? 14.617 6.355 5.517 1.00 94.56 84 LYS A C 1
ATOM 686 O O . LYS A 1 84 ? 14.149 6.178 6.640 1.00 94.56 84 LYS A O 1
ATOM 691 N N . GLU A 1 85 ? 13.843 6.483 4.444 1.00 93.69 85 GLU A N 1
ATOM 692 C CA . GLU A 1 85 ? 12.394 6.686 4.566 1.00 93.69 85 GLU A CA 1
ATOM 693 C C . GLU A 1 85 ? 11.614 5.403 4.858 1.00 93.69 85 GLU A C 1
ATOM 695 O O . GLU A 1 85 ? 10.575 5.439 5.521 1.00 93.69 85 GLU A O 1
ATOM 700 N N . ARG A 1 86 ? 12.117 4.252 4.400 1.00 92.31 86 ARG A N 1
ATOM 701 C CA . ARG A 1 86 ? 11.469 2.944 4.549 1.00 92.31 86 ARG A CA 1
ATOM 702 C C . ARG A 1 86 ? 11.117 2.621 5.999 1.00 92.31 86 ARG A C 1
ATOM 704 O O . ARG A 1 86 ? 9.997 2.194 6.272 1.00 92.31 86 ARG A O 1
ATOM 711 N N . ASP A 1 87 ? 12.049 2.800 6.928 1.00 95.44 87 ASP A N 1
ATOM 712 C CA . ASP A 1 87 ? 11.816 2.447 8.331 1.00 95.44 87 ASP A CA 1
ATOM 713 C C . ASP A 1 87 ? 10.918 3.460 9.045 1.00 95.44 87 ASP A C 1
ATOM 715 O O . ASP A 1 87 ? 10.128 3.076 9.910 1.00 95.44 87 ASP A O 1
ATOM 719 N N . ILE A 1 88 ? 10.951 4.731 8.637 1.00 95.94 88 ILE A N 1
ATOM 720 C CA . ILE A 1 88 ? 10.017 5.741 9.146 1.00 95.94 88 ILE A CA 1
ATOM 721 C C . ILE A 1 88 ? 8.595 5.434 8.658 1.00 95.94 88 ILE A C 1
ATOM 723 O O . ILE A 1 88 ? 7.648 5.482 9.443 1.00 95.94 88 ILE A O 1
ATOM 727 N N . LEU A 1 89 ? 8.439 5.037 7.392 1.00 88.50 89 LEU A N 1
ATOM 728 C CA . LEU A 1 89 ? 7.158 4.593 6.843 1.00 88.50 89 LEU A CA 1
ATOM 729 C C . LEU A 1 89 ? 6.604 3.377 7.592 1.00 88.50 89 LEU A C 1
ATOM 731 O O . LEU A 1 89 ? 5.416 3.366 7.910 1.00 88.50 89 LEU A O 1
ATOM 735 N N . LYS A 1 90 ? 7.442 2.381 7.916 1.00 92.56 90 LYS A N 1
ATOM 736 C CA . LYS A 1 90 ? 7.022 1.235 8.742 1.00 92.56 90 LYS A CA 1
ATOM 737 C C . LYS A 1 90 ? 6.519 1.689 10.111 1.00 92.56 90 LYS A C 1
ATOM 739 O O . LYS A 1 90 ? 5.435 1.275 10.506 1.00 92.56 90 LYS A O 1
ATOM 744 N N . LYS A 1 91 ? 7.257 2.561 10.807 1.00 95.69 91 LYS A N 1
ATOM 745 C CA . LYS A 1 91 ? 6.855 3.082 12.128 1.00 95.69 91 LYS A CA 1
ATOM 746 C C . LYS A 1 91 ? 5.512 3.808 12.067 1.00 95.69 91 LYS A C 1
ATOM 748 O O . LYS A 1 91 ? 4.615 3.494 12.839 1.00 95.69 91 LYS A O 1
ATOM 753 N N . ARG A 1 92 ? 5.328 4.702 11.092 1.00 89.00 92 ARG A N 1
ATOM 754 C CA . ARG A 1 92 ? 4.054 5.417 10.921 1.00 89.00 92 ARG A CA 1
ATOM 755 C C . ARG A 1 92 ? 2.897 4.486 10.556 1.00 89.00 92 ARG A C 1
ATOM 757 O O . ARG A 1 92 ? 1.786 4.693 11.031 1.00 89.00 92 ARG A O 1
ATOM 764 N N . MET A 1 93 ? 3.142 3.450 9.748 1.00 88.69 93 MET A N 1
ATOM 765 C CA . MET A 1 93 ? 2.125 2.428 9.484 1.00 88.69 93 MET A CA 1
ATOM 766 C C . MET A 1 93 ? 1.774 1.656 10.756 1.00 88.69 93 MET A C 1
ATOM 768 O O . MET A 1 93 ? 0.600 1.446 11.027 1.00 88.69 93 MET A O 1
ATOM 772 N N . GLN A 1 94 ? 2.769 1.275 11.558 1.00 93.75 94 GLN A N 1
ATOM 773 C CA . GLN A 1 94 ? 2.544 0.586 12.827 1.00 93.75 94 GLN A CA 1
ATOM 774 C C . GLN A 1 94 ? 1.704 1.435 13.790 1.00 93.75 94 GLN A C 1
ATOM 776 O O . GLN A 1 94 ? 0.798 0.915 14.440 1.00 93.75 94 GLN A O 1
ATOM 781 N N . GLU A 1 95 ? 1.968 2.740 13.874 1.00 92.38 95 GLU A N 1
ATOM 782 C CA . GLU A 1 95 ? 1.155 3.684 14.650 1.00 92.38 95 GLU A CA 1
ATOM 783 C C . GLU A 1 95 ? -0.281 3.762 14.119 1.00 92.38 95 GLU A C 1
ATOM 785 O O . GLU A 1 95 ? -1.233 3.699 14.899 1.00 92.38 95 GLU A O 1
ATOM 790 N N . LEU A 1 96 ? -0.445 3.856 12.795 1.00 87.31 96 LEU A N 1
ATOM 791 C CA . LEU A 1 96 ? -1.752 3.888 12.144 1.00 87.31 96 LEU A CA 1
ATOM 792 C C . LEU A 1 96 ? -2.561 2.620 12.451 1.00 87.31 96 LEU A C 1
ATOM 794 O O . LEU A 1 96 ? -3.691 2.711 12.927 1.00 87.31 96 LEU A O 1
ATOM 798 N N . THR A 1 97 ? -1.974 1.438 12.251 1.00 88.06 97 THR A N 1
ATOM 799 C CA . THR A 1 97 ? -2.639 0.15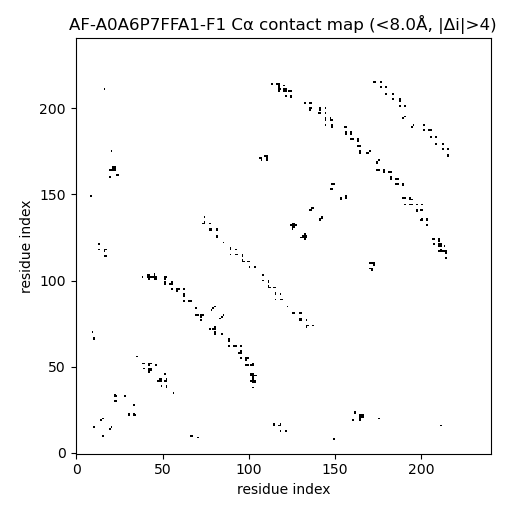6 12.518 1.00 88.06 97 THR A CA 1
ATOM 800 C C . THR A 1 97 ? -2.892 -0.058 14.011 1.00 88.06 97 THR A C 1
ATOM 802 O O . THR A 1 97 ? -3.913 -0.627 14.383 1.00 88.06 97 THR A O 1
ATOM 805 N N . SER A 1 98 ? -2.030 0.460 14.890 1.00 92.06 98 SER A N 1
ATOM 806 C CA . SER A 1 98 ? -2.260 0.411 16.341 1.00 92.06 98 SER A CA 1
ATOM 807 C C . SER A 1 98 ? -3.444 1.281 16.770 1.00 92.06 98 SER A C 1
ATOM 809 O O . SER A 1 98 ? -4.210 0.877 17.640 1.00 92.06 98 SER A O 1
ATOM 811 N N . ASN A 1 99 ? -3.638 2.449 16.149 1.00 89.25 99 ASN A N 1
ATOM 812 C CA . ASN A 1 99 ? -4.812 3.294 16.406 1.00 89.25 99 ASN A CA 1
ATOM 813 C C . ASN A 1 99 ? -6.097 2.737 15.784 1.00 89.25 99 ASN A C 1
ATOM 815 O O . ASN A 1 99 ? -7.188 3.116 16.193 1.00 89.25 99 ASN A O 1
ATOM 819 N N . MET A 1 100 ? -5.971 1.837 14.813 1.00 87.81 100 MET A N 1
ATOM 820 C CA . MET A 1 100 ? -7.092 1.132 14.205 1.00 87.81 100 MET A CA 1
ATOM 821 C C . MET A 1 100 ? -7.621 0.004 15.105 1.00 87.81 100 MET A C 1
ATOM 823 O O . MET A 1 100 ? -8.826 -0.235 15.132 1.00 87.81 100 MET A O 1
ATOM 827 N N . ARG A 1 101 ? -6.745 -0.647 15.889 1.00 91.44 101 ARG A N 1
ATOM 828 C CA . ARG A 1 101 ? -7.071 -1.773 16.792 1.00 91.44 101 ARG A CA 1
ATOM 829 C C . ARG A 1 101 ? -8.305 -1.564 17.680 1.00 91.44 101 ARG A C 1
ATOM 831 O O . ARG A 1 101 ? -9.118 -2.485 17.764 1.00 91.44 101 ARG A O 1
ATOM 838 N N . PRO A 1 102 ? -8.487 -0.419 18.369 1.00 92.75 102 PRO A N 1
ATOM 839 C CA . PRO A 1 102 ? -9.641 -0.207 19.244 1.00 92.75 102 PRO A CA 1
ATOM 840 C C . PRO A 1 102 ? -10.962 -0.121 18.476 1.00 92.75 102 PRO A C 1
ATOM 842 O O . PRO A 1 102 ? -12.014 -0.376 19.046 1.00 92.75 102 PRO A O 1
ATOM 845 N N . CYS A 1 103 ? -10.902 0.221 17.189 1.00 87.12 103 CYS A N 1
ATOM 846 C CA . CYS A 1 103 ? -12.057 0.319 16.307 1.00 87.12 103 CYS A CA 1
ATOM 847 C C . CYS A 1 103 ? -12.423 -1.014 15.649 1.00 87.12 103 CYS A C 1
ATOM 849 O O . CYS A 1 103 ? -13.288 -1.042 14.777 1.00 87.12 103 CYS A O 1
ATOM 851 N N . LEU A 1 104 ? -11.733 -2.104 15.991 1.00 87.19 104 LEU A N 1
ATOM 852 C CA . LEU A 1 104 ? -11.972 -3.422 15.421 1.00 87.19 104 LEU A CA 1
ATOM 853 C C . LEU A 1 104 ? -12.651 -4.337 16.445 1.00 87.19 104 LEU A C 1
ATOM 855 O O . LEU A 1 104 ? -12.115 -4.515 17.548 1.00 87.19 104 LEU A O 1
ATOM 859 N N . PRO A 1 105 ? -13.759 -5.004 16.072 1.00 87.62 105 PRO A N 1
ATOM 860 C CA . PRO A 1 105 ? -14.330 -6.049 16.904 1.00 87.62 105 PRO A CA 1
ATOM 861 C C . PRO A 1 105 ? -13.320 -7.181 17.090 1.00 87.62 105 PRO A C 1
ATOM 863 O O . PRO A 1 105 ? -12.430 -7.406 16.267 1.00 87.62 105 PRO A O 1
ATOM 866 N N . GLN A 1 106 ? -13.480 -7.961 18.161 1.00 86.06 106 GLN A N 1
ATOM 867 C CA . GLN A 1 106 ? -12.520 -9.003 18.548 1.00 86.06 106 GLN A CA 1
ATOM 868 C C . GLN A 1 106 ? -12.159 -9.974 17.407 1.00 86.06 106 GLN A C 1
ATOM 870 O O . GLN A 1 106 ? -11.000 -10.366 17.283 1.00 86.06 106 GLN A O 1
ATOM 875 N N . LYS A 1 107 ? -13.133 -10.334 16.558 1.00 84.56 107 LYS A N 1
ATOM 876 C CA . LYS A 1 107 ? -12.943 -11.243 15.411 1.00 84.56 107 LYS A CA 1
ATOM 877 C C . LYS A 1 107 ? -12.087 -10.643 14.290 1.00 84.56 107 LYS A C 1
ATOM 879 O O . LYS A 1 107 ? -11.543 -11.390 13.485 1.00 84.56 107 LYS A O 1
ATOM 884 N N . GLU A 1 108 ? -11.947 -9.323 14.255 1.00 83.62 108 GLU A N 1
ATOM 885 C CA . GLU A 1 108 ? -11.260 -8.578 13.199 1.00 83.62 108 GLU A CA 1
ATOM 886 C C . GLU A 1 108 ? -9.918 -8.001 13.658 1.00 83.62 108 GLU A C 1
ATOM 888 O O . GLU A 1 108 ? -9.196 -7.442 12.846 1.00 83.62 108 GLU A O 1
ATOM 893 N N . LYS A 1 109 ? -9.513 -8.175 14.923 1.00 85.06 109 LYS A N 1
ATOM 894 C CA . LYS A 1 109 ? -8.232 -7.647 15.439 1.00 85.06 109 LYS A CA 1
ATOM 895 C C . LYS A 1 109 ? -6.984 -8.182 14.733 1.00 85.06 109 LYS A C 1
ATOM 897 O O . LYS A 1 109 ? -5.914 -7.608 14.863 1.00 85.06 109 LYS A O 1
ATOM 902 N N . PHE A 1 110 ? -7.079 -9.268 13.966 1.00 84.50 110 PHE A N 1
ATOM 903 C CA . PHE A 1 110 ? -5.962 -9.699 13.117 1.00 84.50 110 PHE A CA 1
ATOM 904 C C . PHE A 1 110 ? -5.704 -8.717 11.955 1.00 84.50 110 PHE A C 1
ATOM 906 O O . PHE A 1 110 ? -4.618 -8.720 11.377 1.00 84.50 110 PHE A O 1
ATOM 913 N N . PHE A 1 111 ? -6.702 -7.906 11.589 1.00 82.00 111 PHE A N 1
ATOM 914 C CA . PHE A 1 111 ? -6.691 -7.044 10.413 1.00 82.00 111 PHE A CA 1
ATOM 915 C C . PHE A 1 111 ? -5.618 -5.956 10.487 1.00 82.00 111 PHE A C 1
ATOM 917 O O . PHE A 1 111 ? -4.959 -5.669 9.492 1.00 82.00 111 PHE A O 1
ATOM 924 N N . GLU A 1 112 ? -5.367 -5.404 11.673 1.00 85.44 112 GLU A N 1
ATOM 925 C CA . GLU A 1 112 ? -4.292 -4.430 11.884 1.00 85.44 112 GLU A CA 1
ATOM 926 C C . GLU A 1 112 ? -2.905 -4.989 11.571 1.00 85.44 112 GLU A C 1
ATOM 928 O O . GLU A 1 112 ? -2.121 -4.353 10.868 1.00 85.44 112 GLU A O 1
ATOM 933 N N . GLN A 1 113 ? -2.634 -6.210 12.030 1.00 88.12 113 GLN A N 1
ATOM 934 C CA . GLN A 1 113 ? -1.363 -6.875 11.820 1.00 88.12 113 GLN A CA 1
ATOM 935 C C . GLN A 1 113 ? -1.239 -7.272 10.352 1.00 88.12 113 GLN A C 1
ATOM 937 O O . GLN A 1 113 ? -0.181 -7.108 9.753 1.00 88.12 113 GLN A O 1
ATOM 942 N N . PHE A 1 114 ? -2.344 -7.722 9.754 1.00 84.12 114 PHE A N 1
ATOM 943 C CA . PHE A 1 114 ? -2.413 -8.037 8.337 1.00 84.12 114 PHE A CA 1
ATOM 944 C C . PHE A 1 114 ? -2.084 -6.822 7.453 1.00 84.12 114 PHE A C 1
ATOM 946 O O . PHE A 1 114 ? -1.267 -6.955 6.541 1.00 84.12 114 PHE A O 1
ATOM 953 N N . ILE A 1 115 ? -2.654 -5.640 7.727 1.00 82.06 115 ILE A N 1
ATOM 954 C CA . ILE A 1 115 ? -2.332 -4.405 6.990 1.00 82.06 115 ILE A CA 1
ATOM 955 C C . ILE A 1 115 ? -0.865 -4.024 7.189 1.00 82.06 115 ILE A C 1
ATOM 957 O O . ILE A 1 115 ? -0.164 -3.757 6.211 1.00 82.06 115 ILE A O 1
ATOM 961 N N . TYR A 1 116 ? -0.383 -4.029 8.435 1.00 87.06 116 TYR A N 1
ATOM 962 C CA . TYR A 1 116 ? 1.000 -3.669 8.739 1.00 87.06 116 TYR A CA 1
ATOM 963 C C . TYR A 1 116 ? 2.002 -4.583 8.021 1.00 87.06 116 TYR A C 1
ATOM 965 O O . TYR A 1 116 ? 2.926 -4.097 7.363 1.00 87.06 116 TYR A O 1
ATOM 973 N N . ASP A 1 117 ? 1.803 -5.901 8.087 1.00 87.56 117 ASP A N 1
ATOM 974 C CA . ASP A 1 117 ? 2.683 -6.862 7.425 1.00 87.56 117 ASP A CA 1
ATOM 975 C C . ASP A 1 117 ? 2.598 -6.759 5.900 1.00 87.56 117 ASP A C 1
ATOM 977 O O . ASP A 1 117 ? 3.635 -6.790 5.237 1.00 87.56 117 ASP A O 1
ATOM 981 N N . SER A 1 118 ? 1.403 -6.550 5.338 1.00 80.75 118 SER A N 1
ATOM 982 C CA . SER A 1 118 ? 1.231 -6.327 3.895 1.00 80.75 118 SER A CA 1
ATOM 983 C C . SER A 1 118 ? 2.008 -5.094 3.436 1.00 80.75 118 SER A C 1
ATOM 985 O O . SER A 1 118 ? 2.766 -5.147 2.468 1.00 80.75 118 SER A O 1
ATOM 987 N N . PHE A 1 119 ? 1.885 -3.984 4.166 1.00 83.69 119 PHE A N 1
ATOM 988 C CA . PHE A 1 119 ? 2.598 -2.748 3.863 1.00 83.69 119 PHE A CA 1
ATOM 989 C C . PHE A 1 119 ? 4.118 -2.912 3.975 1.00 83.69 119 PHE A C 1
ATOM 991 O O . PHE A 1 119 ? 4.862 -2.482 3.091 1.00 83.69 119 PHE A O 1
ATOM 998 N N . LYS A 1 120 ? 4.596 -3.584 5.028 1.00 89.69 120 LYS A N 1
ATOM 999 C CA . LYS A 1 120 ? 6.020 -3.888 5.224 1.00 89.69 120 LYS A CA 1
ATOM 1000 C C . LYS A 1 120 ? 6.593 -4.688 4.053 1.00 89.69 120 LYS A C 1
ATOM 1002 O O . LYS A 1 120 ? 7.704 -4.393 3.607 1.00 89.69 120 LYS A O 1
ATOM 1007 N N . GLU A 1 121 ? 5.849 -5.667 3.546 1.00 87.81 121 GLU A N 1
ATOM 1008 C CA . GLU A 1 121 ? 6.281 -6.471 2.402 1.00 87.81 121 GLU A CA 1
ATOM 1009 C C . GLU A 1 121 ? 6.200 -5.710 1.077 1.00 87.81 121 GLU A C 1
ATOM 1011 O O . GLU A 1 121 ? 7.077 -5.889 0.237 1.00 87.81 121 GLU A O 1
ATOM 1016 N N . VAL A 1 122 ? 5.260 -4.777 0.911 1.00 83.88 122 VAL A N 1
ATOM 1017 C CA . VAL A 1 122 ? 5.277 -3.844 -0.231 1.00 83.88 122 VAL A CA 1
ATOM 1018 C C . VAL A 1 122 ? 6.515 -2.949 -0.197 1.00 83.88 122 VAL A C 1
ATOM 1020 O O . VAL A 1 122 ? 7.193 -2.790 -1.210 1.00 83.88 122 VAL A O 1
ATOM 1023 N N . LEU A 1 123 ? 6.877 -2.404 0.966 1.00 87.56 123 LEU A N 1
ATOM 1024 C CA . LEU A 1 123 ? 8.121 -1.644 1.103 1.00 87.56 123 LEU A CA 1
ATOM 1025 C C . LEU A 1 123 ? 9.358 -2.513 0.844 1.00 87.56 123 LEU A C 1
ATOM 1027 O O . LEU A 1 123 ? 10.365 -2.027 0.334 1.00 87.56 123 LEU A O 1
ATOM 1031 N N . HIS A 1 124 ? 9.306 -3.794 1.212 1.00 91.12 124 HIS A N 1
ATOM 1032 C CA . HIS A 1 124 ? 10.366 -4.748 0.903 1.00 91.12 124 HIS A CA 1
ATOM 1033 C C . HIS A 1 124 ? 10.469 -5.008 -0.600 1.00 91.12 124 HIS A C 1
ATOM 1035 O O . HIS A 1 124 ? 11.574 -4.983 -1.128 1.00 91.12 124 HIS A O 1
ATOM 1041 N N . PHE A 1 125 ? 9.344 -5.177 -1.289 1.00 88.75 125 PHE A N 1
ATOM 1042 C CA . PHE A 1 125 ? 9.310 -5.275 -2.740 1.00 88.75 125 PHE A CA 1
ATOM 1043 C C . PHE A 1 125 ? 9.931 -4.037 -3.395 1.00 88.75 125 PHE A C 1
ATOM 1045 O O . PHE A 1 125 ? 10.835 -4.184 -4.209 1.00 88.75 125 PHE A O 1
ATOM 1052 N N . LEU A 1 126 ? 9.515 -2.826 -3.004 1.00 87.62 126 LEU A N 1
ATOM 1053 C CA . LEU A 1 126 ? 10.046 -1.584 -3.579 1.00 87.62 126 LEU A CA 1
ATOM 1054 C C . LEU A 1 126 ? 11.560 -1.455 -3.389 1.00 87.62 126 LEU A C 1
ATOM 1056 O O . LEU A 1 126 ? 12.248 -0.984 -4.284 1.00 87.62 126 LEU A O 1
ATOM 1060 N N . CYS A 1 127 ? 12.075 -1.903 -2.245 1.00 91.12 127 CYS A N 1
ATOM 1061 C CA . CYS A 1 127 ? 13.490 -1.810 -1.896 1.00 91.12 127 CYS A CA 1
ATOM 1062 C C . CYS A 1 127 ? 14.293 -3.084 -2.153 1.00 91.12 127 CYS A C 1
ATOM 1064 O O . CYS A 1 127 ? 15.417 -3.206 -1.662 1.00 91.12 127 CYS A O 1
ATOM 1066 N N . HIS A 1 128 ? 13.743 -4.029 -2.915 1.00 93.19 128 HIS A N 1
ATOM 1067 C CA . HIS A 1 128 ? 14.468 -5.225 -3.323 1.00 93.19 128 HIS A CA 1
ATOM 1068 C C . HIS A 1 128 ? 15.739 -4.835 -4.088 1.00 93.19 128 HIS A C 1
ATOM 1070 O O . HIS A 1 128 ? 15.685 -3.941 -4.933 1.00 93.19 128 HIS A O 1
ATOM 1076 N N . ASN A 1 129 ? 16.874 -5.459 -3.755 1.00 92.38 129 ASN A N 1
ATOM 1077 C CA . ASN A 1 129 ? 18.187 -5.208 -4.364 1.00 92.38 129 ASN A CA 1
ATOM 1078 C C . ASN A 1 129 ? 18.498 -3.713 -4.581 1.00 92.38 129 ASN A C 1
ATOM 1080 O O . ASN A 1 129 ? 18.810 -3.280 -5.686 1.00 92.38 129 ASN A O 1
ATOM 1084 N N . ASN A 1 130 ? 18.392 -2.902 -3.522 1.00 89.06 130 ASN A N 1
ATOM 1085 C CA . ASN A 1 130 ? 18.625 -1.448 -3.567 1.00 89.06 130 ASN A CA 1
ATOM 1086 C C . ASN A 1 130 ? 17.672 -0.682 -4.509 1.00 89.06 130 ASN A C 1
ATOM 1088 O O . ASN A 1 130 ? 18.030 0.351 -5.083 1.00 89.06 130 ASN A O 1
ATOM 1092 N N . GLY A 1 131 ? 16.442 -1.178 -4.640 1.00 89.19 131 GLY A N 1
ATOM 1093 C CA . GLY A 1 131 ? 15.390 -0.571 -5.445 1.00 89.19 131 GLY A CA 1
ATOM 1094 C C . GLY A 1 131 ? 15.416 -0.972 -6.919 1.00 89.19 131 GLY A C 1
ATOM 1095 O O . GLY A 1 131 ? 14.986 -0.201 -7.772 1.00 89.19 131 GLY A O 1
ATOM 1096 N N . GLU A 1 132 ? 15.875 -2.184 -7.225 1.00 92.62 132 GLU A N 1
ATOM 1097 C CA . GLU A 1 132 ? 15.808 -2.769 -8.569 1.00 92.62 132 GLU A CA 1
ATOM 1098 C C . GLU A 1 132 ? 14.367 -2.802 -9.101 1.00 92.62 132 GLU A C 1
ATOM 1100 O O . GLU A 1 132 ? 14.114 -2.458 -10.252 1.00 92.62 132 GLU A O 1
ATOM 1105 N N . HIS A 1 133 ? 13.389 -3.138 -8.254 1.00 87.75 133 HIS A N 1
ATOM 1106 C CA . HIS A 1 133 ? 11.977 -3.136 -8.650 1.00 87.75 133 HIS A CA 1
ATOM 1107 C C . HIS A 1 133 ? 11.434 -1.731 -8.930 1.00 87.75 133 HIS A C 1
ATOM 1109 O O . HIS A 1 133 ? 10.591 -1.566 -9.812 1.00 87.75 133 HIS A O 1
ATOM 1115 N N . ILE A 1 134 ? 11.935 -0.711 -8.223 1.00 85.94 134 ILE A N 1
ATOM 1116 C CA . ILE A 1 134 ? 11.649 0.691 -8.546 1.00 85.94 134 ILE A CA 1
ATOM 1117 C C . ILE A 1 134 ? 12.183 1.005 -9.949 1.00 85.94 134 ILE A C 1
ATOM 1119 O O . ILE A 1 134 ? 11.437 1.511 -10.786 1.00 85.94 134 ILE A O 1
ATOM 1123 N N . ASP A 1 135 ? 13.435 0.656 -10.240 1.00 89.38 135 ASP A N 1
ATOM 1124 C CA . ASP A 1 135 ? 14.029 0.902 -11.559 1.00 89.38 135 ASP A CA 1
ATOM 1125 C C . ASP A 1 135 ? 13.281 0.167 -12.671 1.00 89.38 135 ASP A C 1
ATOM 1127 O O . ASP A 1 135 ? 12.955 0.762 -13.699 1.00 89.38 135 ASP A O 1
ATOM 1131 N N . ALA A 1 136 ? 12.941 -1.103 -12.454 1.00 86.19 136 ALA A N 1
ATOM 1132 C CA . ALA A 1 136 ? 12.178 -1.904 -13.400 1.00 86.19 136 ALA A CA 1
ATOM 1133 C C . ALA A 1 136 ? 10.799 -1.283 -13.679 1.00 86.19 136 ALA A C 1
ATOM 1135 O O . ALA A 1 136 ? 10.395 -1.170 -14.843 1.00 86.19 136 ALA A O 1
ATOM 1136 N N . PHE A 1 137 ? 10.101 -0.817 -12.637 1.00 83.44 137 PHE A N 1
ATOM 1137 C CA . PHE A 1 137 ? 8.793 -0.173 -12.769 1.00 83.44 137 PHE A CA 1
ATOM 1138 C C . PHE A 1 137 ? 8.869 1.152 -13.535 1.00 83.44 137 PHE A C 1
ATOM 1140 O O . PHE A 1 137 ? 8.002 1.436 -14.367 1.00 83.44 137 PHE A O 1
ATOM 1147 N N . PHE A 1 138 ? 9.895 1.967 -13.263 1.00 82.00 138 PHE A N 1
ATOM 1148 C CA . PHE A 1 138 ? 10.083 3.291 -13.867 1.00 82.00 138 PHE A CA 1
ATOM 1149 C C . PHE A 1 138 ? 10.896 3.286 -15.162 1.00 82.00 138 PHE A C 1
ATOM 1151 O O . PHE A 1 138 ? 11.028 4.340 -15.786 1.00 82.00 138 PHE A O 1
ATOM 1158 N N . SER A 1 139 ? 11.369 2.123 -15.609 1.00 84.44 139 SER A N 1
ATOM 1159 C CA . SER A 1 139 ? 12.125 1.996 -16.850 1.00 84.44 139 SER A CA 1
ATOM 1160 C C . SER A 1 139 ? 11.343 2.516 -18.061 1.00 84.44 139 SER A C 1
ATOM 1162 O O . SER A 1 139 ? 10.107 2.483 -18.109 1.00 84.44 139 SER A O 1
ATOM 1164 N N . THR A 1 140 ? 12.075 2.976 -19.077 1.00 82.75 140 THR A N 1
ATOM 1165 C CA . THR A 1 140 ? 11.491 3.426 -20.347 1.00 82.75 140 THR A CA 1
ATOM 1166 C C . THR A 1 140 ? 10.683 2.312 -21.009 1.00 82.75 140 THR A C 1
ATOM 1168 O O . THR A 1 140 ? 9.599 2.576 -21.523 1.00 82.75 140 THR A O 1
ATOM 1171 N N . ARG A 1 141 ? 11.156 1.061 -20.921 1.00 79.19 141 ARG A N 1
ATOM 1172 C CA . ARG A 1 141 ? 10.461 -0.123 -21.447 1.00 79.19 141 ARG A CA 1
ATOM 1173 C C . ARG A 1 141 ? 9.082 -0.299 -20.806 1.00 79.19 141 ARG A C 1
ATOM 1175 O O . ARG A 1 141 ? 8.097 -0.441 -21.516 1.00 79.19 141 ARG A O 1
ATOM 1182 N N . SER A 1 142 ? 9.016 -0.170 -19.483 1.00 79.06 142 SER A N 1
ATOM 1183 C CA . SER A 1 142 ? 7.774 -0.267 -18.712 1.00 79.06 142 SER A CA 1
ATOM 1184 C C . SER A 1 142 ? 6.870 0.963 -18.847 1.00 79.06 142 SER A C 1
ATOM 1186 O O . SER A 1 142 ? 5.720 0.930 -18.414 1.00 79.06 142 SER A O 1
ATOM 1188 N N . SER A 1 143 ? 7.365 2.078 -19.398 1.00 80.94 143 SER A N 1
ATOM 1189 C CA . SER A 1 143 ? 6.635 3.352 -19.401 1.00 80.94 143 SER A CA 1
ATOM 1190 C C . SER A 1 143 ? 5.372 3.322 -20.255 1.00 80.94 143 SER A C 1
ATOM 1192 O O . SER A 1 143 ? 4.334 3.816 -19.818 1.00 80.94 143 SER A O 1
ATOM 1194 N N . GLU A 1 144 ? 5.433 2.692 -21.428 1.00 82.12 144 GLU A N 1
ATOM 1195 C CA . GLU A 1 144 ? 4.285 2.548 -22.320 1.00 82.12 144 GLU A CA 1
ATOM 1196 C C . GLU A 1 144 ? 3.215 1.656 -21.686 1.00 82.12 144 GLU A C 1
ATOM 1198 O O . GLU A 1 144 ? 2.043 2.029 -21.631 1.00 82.12 144 GLU A O 1
ATOM 1203 N N . CYS A 1 145 ? 3.635 0.512 -21.138 1.00 79.38 145 CYS A N 1
ATOM 1204 C CA . CYS A 1 145 ? 2.747 -0.408 -20.444 1.00 79.38 145 CYS A CA 1
ATOM 1205 C C . CYS A 1 145 ? 2.068 0.262 -19.241 1.00 79.38 145 CYS A C 1
ATOM 1207 O O . CYS A 1 145 ? 0.844 0.237 -19.110 1.00 79.38 145 CYS A O 1
ATOM 1209 N N . ARG A 1 146 ? 2.854 0.945 -18.401 1.00 75.88 146 ARG A N 1
ATOM 1210 C CA . ARG A 1 146 ? 2.358 1.717 -17.258 1.00 75.88 146 ARG A CA 1
ATOM 1211 C C . ARG A 1 146 ? 1.326 2.756 -17.700 1.00 75.88 146 ARG A C 1
ATOM 1213 O O . ARG A 1 146 ? 0.252 2.827 -17.116 1.00 75.88 146 ARG A O 1
ATOM 1220 N N . ASN A 1 147 ? 1.607 3.523 -18.751 1.00 76.25 147 ASN A N 1
ATOM 1221 C CA . ASN A 1 147 ? 0.668 4.530 -19.248 1.00 76.25 147 ASN A CA 1
ATOM 1222 C C . ASN A 1 147 ? -0.638 3.902 -19.765 1.00 76.25 147 ASN A C 1
ATOM 1224 O O . ASN A 1 147 ? -1.702 4.448 -19.503 1.00 76.25 147 ASN A O 1
ATOM 1228 N N . LYS A 1 148 ? -0.579 2.752 -20.449 1.00 77.31 148 LYS A N 1
ATOM 1229 C CA . LYS A 1 148 ? -1.768 2.037 -20.952 1.00 77.31 148 LYS A CA 1
ATOM 1230 C C . LYS A 1 148 ? -2.627 1.446 -19.836 1.00 77.31 148 LYS A C 1
ATOM 1232 O O . LYS A 1 148 ? -3.852 1.510 -19.904 1.00 77.31 148 LYS A O 1
ATOM 1237 N N . LEU A 1 149 ? -1.995 0.877 -18.813 1.00 69.75 149 LEU A N 1
ATOM 1238 C CA . LEU A 1 149 ? -2.693 0.287 -17.669 1.00 69.75 149 LEU A CA 1
ATOM 1239 C C . LEU A 1 149 ? -3.383 1.335 -16.810 1.00 69.75 149 LEU A C 1
ATOM 1241 O O . LEU A 1 149 ? -4.521 1.137 -16.406 1.00 69.75 149 LEU A O 1
ATOM 1245 N N . PHE A 1 150 ? -2.687 2.436 -16.527 1.00 66.75 150 PHE A N 1
ATOM 1246 C CA . PHE A 1 150 ? -3.163 3.477 -15.618 1.00 66.75 150 PHE A CA 1
ATOM 1247 C C . PHE A 1 150 ? -3.822 4.657 -16.345 1.00 66.75 150 PHE A C 1
ATOM 1249 O O . PHE A 1 150 ? -4.056 5.694 -15.726 1.00 66.75 150 PHE A O 1
ATOM 1256 N N . ASN A 1 151 ? -4.127 4.520 -17.640 1.00 67.69 151 ASN A N 1
ATOM 1257 C CA . ASN A 1 151 ? -4.972 5.484 -18.335 1.00 67.69 151 ASN A CA 1
ATOM 1258 C C . ASN A 1 151 ? -6.373 5.451 -17.698 1.00 67.69 151 ASN A C 1
ATOM 1260 O O . ASN A 1 151 ? -6.962 4.382 -17.553 1.00 67.69 151 ASN A O 1
ATOM 1264 N N . SER A 1 152 ? -6.915 6.617 -17.340 1.00 55.97 152 SER A N 1
ATOM 1265 C CA . SER A 1 152 ? -8.266 6.764 -16.781 1.00 55.97 152 SER A CA 1
ATOM 1266 C C . SER A 1 152 ? -9.368 6.229 -17.699 1.00 55.97 152 SER A C 1
ATOM 1268 O O . SER A 1 152 ? -10.460 5.929 -17.229 1.00 55.97 152 SER A O 1
ATOM 1270 N N . GLU A 1 153 ? -9.084 6.096 -18.994 1.00 57.88 153 GLU A N 1
ATOM 1271 C CA . GLU A 1 153 ? -9.988 5.517 -19.992 1.00 57.88 153 GLU A CA 1
ATOM 1272 C C . GLU A 1 153 ? -9.953 3.980 -20.029 1.00 57.88 153 GLU A C 1
ATOM 1274 O O . GLU A 1 153 ? -10.717 3.376 -20.776 1.00 57.88 153 GLU A O 1
ATOM 1279 N N . ASN A 1 154 ? -9.081 3.330 -19.247 1.00 60.97 154 ASN A N 1
ATOM 1280 C CA . ASN A 1 154 ? -8.987 1.875 -19.171 1.00 60.97 154 ASN A CA 1
ATOM 1281 C C . ASN A 1 154 ? -9.841 1.338 -18.005 1.00 60.97 154 ASN A C 1
ATOM 1283 O O . ASN A 1 154 ? -9.399 1.362 -16.850 1.00 60.97 154 ASN A O 1
ATOM 1287 N N . PRO A 1 155 ? -11.057 0.823 -18.263 1.00 63.59 155 PRO A N 1
ATOM 1288 C CA . PRO A 1 155 ? -11.957 0.385 -17.201 1.00 63.59 155 PRO A CA 1
ATOM 1289 C C . PRO A 1 155 ? -11.479 -0.900 -16.514 1.00 63.59 155 PRO A C 1
ATOM 1291 O O . PRO A 1 155 ? -11.988 -1.244 -15.448 1.00 63.59 155 PRO A O 1
ATOM 1294 N N . ASN A 1 156 ? -10.509 -1.621 -17.088 1.00 63.88 156 ASN A N 1
ATOM 1295 C CA . ASN A 1 156 ? -10.179 -2.980 -16.661 1.00 63.88 156 ASN A CA 1
ATOM 1296 C C . ASN A 1 156 ? -9.639 -3.015 -15.228 1.00 63.88 156 ASN A C 1
ATOM 1298 O O . ASN A 1 156 ? -10.078 -3.848 -14.438 1.00 63.88 156 ASN A O 1
ATOM 1302 N N . LEU A 1 157 ? -8.770 -2.069 -14.849 1.00 62.91 157 LEU A N 1
ATOM 1303 C CA . LEU A 1 157 ? -8.274 -1.985 -13.472 1.00 62.91 157 LEU A CA 1
ATOM 1304 C C . LEU A 1 157 ? -9.356 -1.525 -12.490 1.00 62.91 157 LEU A C 1
ATOM 1306 O O . LEU A 1 157 ? -9.473 -2.096 -11.410 1.00 62.91 157 LEU A O 1
ATOM 1310 N N . GLY A 1 158 ? -10.181 -0.540 -12.859 1.00 57.97 158 GLY A N 1
ATOM 1311 C CA . GLY A 1 158 ? -11.303 -0.106 -12.018 1.00 57.97 158 GLY A CA 1
ATOM 1312 C C . GLY A 1 158 ? -12.282 -1.250 -11.733 1.00 57.97 158 GLY A C 1
ATOM 1313 O O . GLY A 1 158 ? -12.705 -1.448 -10.593 1.00 57.97 158 GLY A O 1
ATOM 1314 N N . ASN A 1 159 ? -12.554 -2.076 -12.746 1.00 63.94 159 ASN A N 1
ATOM 1315 C CA . ASN A 1 159 ? -13.416 -3.247 -12.629 1.00 63.94 159 ASN A CA 1
ATOM 1316 C C . ASN A 1 159 ? -12.806 -4.332 -11.730 1.00 63.94 159 ASN A C 1
ATOM 1318 O O . ASN A 1 159 ? -13.534 -4.880 -10.900 1.00 63.94 159 ASN A O 1
ATOM 1322 N N . CYS A 1 160 ? -11.489 -4.576 -11.808 1.00 61.84 160 CYS A N 1
ATOM 1323 C CA . CYS A 1 160 ? -10.790 -5.517 -10.920 1.00 61.84 160 CYS A CA 1
ATOM 1324 C C . CYS A 1 160 ? -11.033 -5.233 -9.437 1.00 61.84 160 CYS A C 1
ATOM 1326 O O . CYS A 1 160 ? -11.110 -6.156 -8.629 1.00 61.84 160 CYS A O 1
ATOM 1328 N N . PHE A 1 161 ? -11.149 -3.956 -9.085 1.00 57.84 161 PHE A N 1
ATOM 1329 C CA . PHE A 1 161 ? -11.239 -3.511 -7.701 1.00 57.84 161 PHE A CA 1
ATOM 1330 C C . PHE A 1 161 ? -12.677 -3.302 -7.223 1.00 57.84 161 PHE A C 1
ATOM 1332 O O . PHE A 1 161 ? -12.935 -3.349 -6.026 1.00 57.84 161 PHE A O 1
ATOM 1339 N N . SER A 1 162 ? -13.626 -3.151 -8.147 1.00 57.22 162 SER A N 1
ATOM 1340 C CA . SER A 1 162 ? -15.047 -2.965 -7.826 1.00 57.22 162 SER A CA 1
ATOM 1341 C C . SER A 1 162 ? -15.742 -4.214 -7.250 1.00 57.22 162 SER A C 1
ATOM 1343 O O . SER A 1 162 ? -16.767 -4.097 -6.578 1.00 57.22 162 SER A O 1
ATOM 1345 N N . GLY A 1 163 ? -15.211 -5.416 -7.517 1.00 51.69 163 GLY A N 1
ATOM 1346 C CA . GLY A 1 163 ? -15.849 -6.698 -7.177 1.00 51.69 163 GLY A CA 1
ATOM 1347 C C . GLY A 1 163 ? -15.356 -7.390 -5.900 1.00 51.69 163 GLY A C 1
ATOM 1348 O O . GLY A 1 163 ? -15.981 -8.354 -5.460 1.00 51.69 163 GLY A O 1
ATOM 1349 N N . ILE A 1 164 ? -14.262 -6.912 -5.316 1.00 52.78 164 ILE A N 1
ATOM 1350 C CA . ILE A 1 164 ? -13.499 -7.547 -4.227 1.00 52.78 164 ILE A CA 1
ATOM 1351 C C . ILE A 1 164 ? -13.616 -6.728 -2.933 1.00 52.78 164 ILE A C 1
ATOM 1353 O O . ILE A 1 164 ? -13.951 -5.547 -2.989 1.00 52.78 164 ILE A O 1
ATOM 1357 N N . PHE A 1 165 ? -13.359 -7.332 -1.768 1.00 53.06 165 PHE A N 1
ATOM 1358 C CA . PHE A 1 165 ? -13.447 -6.669 -0.457 1.00 53.06 165 PHE A CA 1
ATOM 1359 C C . PHE A 1 165 ? -14.833 -6.085 -0.137 1.00 53.06 165 PHE A C 1
ATOM 1361 O O . PHE A 1 165 ? -14.968 -4.981 0.397 1.00 53.06 165 PHE A O 1
ATOM 1368 N N . ARG A 1 166 ? -15.900 -6.829 -0.463 1.00 51.72 166 ARG A N 1
ATOM 1369 C CA . ARG A 1 166 ? -17.274 -6.407 -0.156 1.00 51.72 166 ARG A CA 1
ATOM 1370 C C . ARG A 1 166 ? -17.464 -6.262 1.366 1.00 51.72 166 ARG A C 1
ATOM 1372 O O . ARG A 1 166 ? -17.139 -7.197 2.100 1.00 51.72 166 ARG A O 1
ATOM 1379 N N . PRO A 1 167 ? -18.094 -5.172 1.850 1.00 47.56 167 PRO A N 1
ATOM 1380 C CA . PRO A 1 167 ? -18.375 -4.973 3.277 1.00 47.56 167 PRO A CA 1
ATOM 1381 C C . PRO A 1 167 ? -19.156 -6.125 3.932 1.00 47.56 167 PRO A C 1
ATOM 1383 O O . PRO A 1 167 ? -19.043 -6.353 5.132 1.00 47.56 167 PRO A O 1
ATOM 1386 N N . ALA A 1 168 ? -19.941 -6.868 3.143 1.00 42.62 168 ALA A N 1
ATOM 1387 C CA . ALA A 1 168 ? -20.824 -7.928 3.625 1.00 42.62 168 ALA A CA 1
ATOM 1388 C C . ALA A 1 168 ? -20.110 -9.243 4.000 1.00 42.62 168 ALA A C 1
ATOM 1390 O O . ALA A 1 168 ? -20.683 -10.046 4.730 1.00 42.62 168 ALA A O 1
ATOM 1391 N N . SER A 1 169 ? -18.884 -9.490 3.521 1.00 49.53 169 SER A N 1
ATOM 1392 C CA . SER A 1 169 ? -18.188 -10.777 3.721 1.00 49.53 169 SER A CA 1
ATOM 1393 C C . SER A 1 169 ? -17.401 -10.886 5.036 1.00 49.53 169 SER A C 1
ATOM 1395 O O . SER A 1 169 ? -16.872 -11.955 5.348 1.00 49.53 169 SER A O 1
ATOM 1397 N N . GLY A 1 170 ? -17.366 -9.812 5.831 1.00 60.19 170 GLY A N 1
ATOM 1398 C CA . GLY A 1 170 ? -16.577 -9.728 7.058 1.00 60.19 170 GLY A CA 1
ATOM 1399 C C . GLY A 1 170 ? -15.072 -9.652 6.785 1.00 60.19 170 GLY A C 1
ATOM 1400 O O . GLY A 1 170 ? -14.557 -10.198 5.809 1.00 60.19 170 GLY A O 1
ATOM 1401 N N . LEU A 1 171 ? -14.335 -8.977 7.667 1.00 68.69 171 LEU A N 1
ATOM 1402 C CA . LEU A 1 171 ? -12.877 -8.957 7.593 1.00 68.69 171 LEU A CA 1
ATOM 1403 C C . LEU A 1 171 ? -12.366 -10.243 8.236 1.00 68.69 171 LEU A C 1
ATOM 1405 O O . LEU A 1 171 ? -12.147 -10.282 9.439 1.00 68.69 171 LEU A O 1
ATOM 1409 N N . ASN A 1 172 ? -12.195 -11.313 7.457 1.00 75.94 172 ASN A N 1
ATOM 1410 C CA . ASN A 1 172 ? -11.489 -12.518 7.898 1.00 75.94 172 ASN A CA 1
ATOM 1411 C C . ASN A 1 172 ? -10.284 -12.796 6.988 1.00 75.94 172 ASN A C 1
ATOM 1413 O O . ASN A 1 172 ? -10.303 -12.483 5.799 1.00 75.94 172 ASN A O 1
ATOM 1417 N N . LYS A 1 173 ? -9.221 -13.388 7.544 1.00 78.94 173 LYS A N 1
ATOM 1418 C CA . LYS A 1 173 ? -7.964 -13.614 6.816 1.00 78.94 173 LYS A CA 1
ATOM 1419 C C . LYS A 1 173 ? -8.171 -14.392 5.510 1.00 78.94 173 LYS A C 1
ATOM 1421 O O . LYS A 1 173 ? -7.582 -14.037 4.497 1.00 78.94 173 LYS A O 1
ATOM 1426 N N . THR A 1 174 ? -9.012 -15.425 5.522 1.00 82.25 174 THR A N 1
ATOM 1427 C CA . THR A 1 174 ? -9.283 -16.271 4.350 1.00 82.25 174 THR A CA 1
ATOM 1428 C C . THR A 1 174 ? -9.927 -15.484 3.209 1.00 82.25 174 THR A C 1
ATOM 1430 O O . THR A 1 174 ? -9.495 -15.615 2.068 1.00 82.25 174 THR A O 1
ATOM 1433 N N . VAL A 1 175 ? -10.911 -14.636 3.516 1.00 77.62 175 VAL A N 1
ATOM 1434 C CA . VAL A 1 175 ? -11.591 -13.755 2.558 1.00 77.62 175 VAL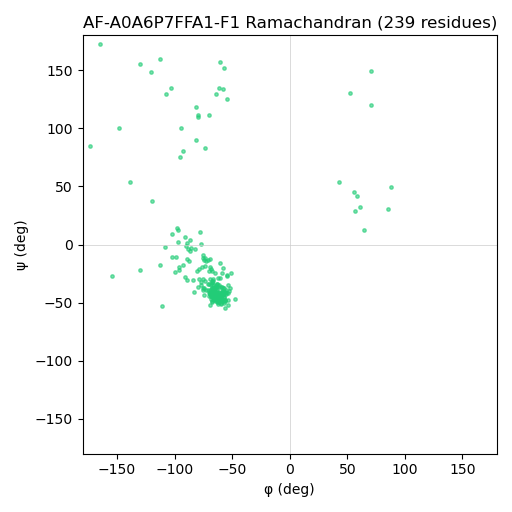 A CA 1
ATOM 1435 C C . VAL A 1 175 ? -10.602 -12.749 1.992 1.00 77.62 175 VAL A C 1
ATOM 1437 O O . VAL A 1 175 ? -10.472 -12.668 0.777 1.00 77.62 175 VAL A O 1
ATOM 1440 N N . LEU A 1 176 ? -9.819 -12.078 2.845 1.00 74.94 176 LEU A N 1
ATOM 1441 C CA . LEU A 1 176 ? -8.806 -11.125 2.381 1.00 74.94 176 LEU A CA 1
ATOM 1442 C C . LEU A 1 176 ? -7.817 -11.780 1.418 1.00 74.94 176 LEU A C 1
ATOM 1444 O O . LEU A 1 176 ? -7.513 -11.240 0.361 1.00 74.94 176 LEU A O 1
ATOM 1448 N N . CYS A 1 177 ? -7.340 -12.973 1.757 1.00 81.12 177 CYS A N 1
ATOM 1449 C CA . CYS A 1 177 ? -6.390 -13.703 0.930 1.00 81.12 177 CYS A CA 1
ATOM 1450 C C . CYS A 1 177 ? -7.001 -14.240 -0.368 1.00 81.12 177 CYS A C 1
ATOM 1452 O O . CYS A 1 177 ? -6.326 -14.253 -1.398 1.00 81.12 177 CYS A O 1
ATOM 1454 N N . SER A 1 178 ? -8.273 -14.639 -0.339 1.00 81.12 178 SER A N 1
ATOM 1455 C CA . SER A 1 178 ? -9.032 -14.971 -1.545 1.00 81.12 178 SER A CA 1
ATOM 1456 C C . SER A 1 178 ? -9.149 -13.753 -2.463 1.00 81.12 178 SER A C 1
ATOM 1458 O O . SER A 1 178 ? -8.849 -13.855 -3.653 1.00 81.12 178 SER A O 1
ATOM 1460 N N . ASP A 1 179 ? -9.488 -12.590 -1.903 1.00 74.00 179 ASP A N 1
ATOM 1461 C CA . ASP A 1 179 ? -9.598 -11.331 -2.639 1.00 74.00 179 ASP A CA 1
ATOM 1462 C C . ASP A 1 179 ? -8.256 -10.932 -3.266 1.00 74.00 179 ASP A C 1
ATOM 1464 O O . ASP A 1 179 ? -8.216 -10.604 -4.449 1.00 74.00 179 ASP A O 1
ATOM 1468 N N . TYR A 1 180 ? -7.129 -11.079 -2.553 1.00 74.81 180 TYR A N 1
ATOM 1469 C CA . TYR A 1 180 ? -5.788 -10.915 -3.141 1.00 74.81 180 TYR A CA 1
ATOM 1470 C C . TYR A 1 180 ? -5.554 -11.827 -4.351 1.00 74.81 180 TYR A C 1
ATOM 1472 O O . TYR A 1 180 ? -4.965 -11.398 -5.344 1.00 74.81 180 TYR A O 1
ATOM 1480 N N . GLY A 1 181 ? -6.006 -13.082 -4.284 1.00 79.31 181 GLY A N 1
ATOM 1481 C CA . GLY A 1 181 ? -5.912 -14.027 -5.396 1.00 79.31 181 GLY A CA 1
ATOM 1482 C C . GLY A 1 181 ? -6.720 -13.581 -6.617 1.00 79.31 181 GLY A C 1
ATOM 1483 O O . GLY A 1 181 ? -6.231 -13.685 -7.744 1.00 79.31 181 GLY A O 1
ATOM 1484 N N . VAL A 1 182 ? -7.923 -13.044 -6.398 1.00 79.31 182 VAL A N 1
ATOM 1485 C CA . VAL A 1 182 ? -8.767 -12.466 -7.456 1.00 79.31 182 VAL A CA 1
ATOM 1486 C C . VAL A 1 182 ? -8.100 -11.232 -8.061 1.00 79.31 182 VAL A C 1
ATOM 1488 O O . VAL A 1 182 ? -7.975 -11.151 -9.283 1.00 79.31 182 VAL A O 1
ATOM 1491 N N . VAL A 1 183 ? -7.583 -10.323 -7.225 1.00 74.50 183 VAL A N 1
ATOM 1492 C CA . VAL A 1 183 ? -6.869 -9.121 -7.683 1.00 74.50 183 VAL A CA 1
ATOM 1493 C C . VAL A 1 183 ? -5.679 -9.496 -8.552 1.00 74.50 183 VAL A C 1
ATOM 1495 O O . VAL A 1 183 ? -5.516 -8.950 -9.641 1.00 74.50 183 VAL A O 1
ATOM 1498 N N . LYS A 1 184 ? -4.852 -10.439 -8.083 1.00 80.81 184 LYS A N 1
ATOM 1499 C CA . LYS A 1 184 ? -3.654 -10.890 -8.793 1.00 80.81 184 LYS A CA 1
ATOM 1500 C C . LYS A 1 184 ? -4.003 -11.375 -10.197 1.00 80.81 184 LYS A C 1
ATOM 1502 O O . LYS A 1 184 ? -3.338 -10.986 -11.155 1.00 80.81 184 LYS A O 1
ATOM 1507 N N . LYS A 1 185 ? -5.039 -12.215 -10.315 1.00 83.56 185 LYS A N 1
ATOM 1508 C CA . LYS A 1 185 ? -5.510 -12.741 -11.605 1.00 83.56 185 LYS A CA 1
ATOM 1509 C C . LYS A 1 185 ? -6.019 -11.621 -12.505 1.00 83.56 185 LYS A C 1
ATOM 1511 O O . LYS A 1 185 ? -5.554 -11.504 -13.632 1.00 83.56 185 LYS A O 1
ATOM 1516 N N . CYS A 1 186 ? -6.877 -10.752 -11.979 1.00 78.38 186 CYS A N 1
ATOM 1517 C CA . CYS A 1 186 ? -7.448 -9.658 -12.756 1.00 78.38 186 CYS A CA 1
ATOM 1518 C C . CYS A 1 186 ? -6.376 -8.673 -13.253 1.00 78.38 186 CYS A C 1
ATOM 1520 O O . CYS A 1 186 ? -6.379 -8.267 -14.413 1.00 78.38 186 CYS A O 1
ATOM 1522 N N . PHE A 1 187 ? -5.388 -8.347 -12.415 1.00 78.00 187 PHE A N 1
ATOM 1523 C CA . PHE A 1 187 ? -4.270 -7.503 -12.828 1.00 78.00 187 PHE A CA 1
ATOM 1524 C C . PHE A 1 187 ? -3.406 -8.201 -13.889 1.00 78.00 187 PHE A C 1
ATOM 1526 O O . PHE A 1 187 ? -3.029 -7.576 -14.875 1.00 78.00 187 PHE A O 1
ATOM 1533 N N . ALA A 1 188 ? -3.128 -9.501 -13.748 1.00 84.31 188 ALA A N 1
ATOM 1534 C CA . ALA A 1 188 ? -2.389 -10.269 -14.756 1.00 84.31 188 ALA A CA 1
ATOM 1535 C C . ALA A 1 188 ? -3.126 -10.347 -16.110 1.00 84.31 188 ALA A C 1
ATOM 1537 O O . ALA A 1 188 ? -2.496 -10.274 -17.171 1.00 84.31 188 ALA A O 1
ATOM 1538 N N . GLU A 1 189 ? -4.455 -10.440 -16.094 1.00 84.75 189 GLU A N 1
ATOM 1539 C CA . GLU A 1 189 ? -5.294 -10.360 -17.294 1.00 84.75 189 GLU A CA 1
ATOM 1540 C C . GLU A 1 189 ? -5.222 -8.966 -17.927 1.00 84.75 189 GLU A C 1
ATOM 1542 O O . GLU A 1 189 ? -4.956 -8.851 -19.126 1.00 84.75 189 GLU A O 1
ATOM 1547 N N . ALA A 1 190 ? -5.340 -7.905 -17.121 1.00 80.12 190 ALA A N 1
ATOM 1548 C CA . ALA A 1 190 ? -5.182 -6.530 -17.589 1.00 80.12 190 ALA A CA 1
ATOM 1549 C C . ALA A 1 190 ? -3.797 -6.299 -18.220 1.00 80.12 190 ALA A C 1
ATOM 1551 O O . ALA A 1 190 ? -3.698 -5.667 -19.273 1.00 80.12 190 ALA A O 1
ATOM 1552 N N . LEU A 1 191 ? -2.732 -6.866 -17.643 1.00 82.12 191 LEU A N 1
ATOM 1553 C CA . LEU A 1 191 ? -1.388 -6.847 -18.228 1.00 82.12 191 LEU A CA 1
ATOM 1554 C C . LEU A 1 191 ? -1.306 -7.594 -19.549 1.00 82.12 191 LEU A C 1
ATOM 1556 O O . LEU A 1 191 ? -0.656 -7.133 -20.481 1.00 82.12 191 LEU A O 1
ATOM 1560 N N . THR A 1 192 ? -1.947 -8.752 -19.643 1.00 86.44 192 THR A N 1
ATOM 1561 C CA . THR A 1 192 ? -1.923 -9.555 -20.867 1.00 86.44 192 THR A CA 1
ATOM 1562 C C . THR A 1 192 ? -2.624 -8.835 -22.014 1.00 86.44 192 THR A C 1
ATOM 1564 O O . THR A 1 192 ? -2.125 -8.864 -23.135 1.00 86.44 192 THR A O 1
ATOM 1567 N N . GLN A 1 193 ? -3.719 -8.133 -21.722 1.00 84.50 193 GLN A N 1
ATOM 1568 C CA . GLN A 1 193 ? -4.481 -7.369 -22.708 1.00 84.50 193 GLN A CA 1
ATOM 1569 C C . GLN A 1 193 ? -3.775 -6.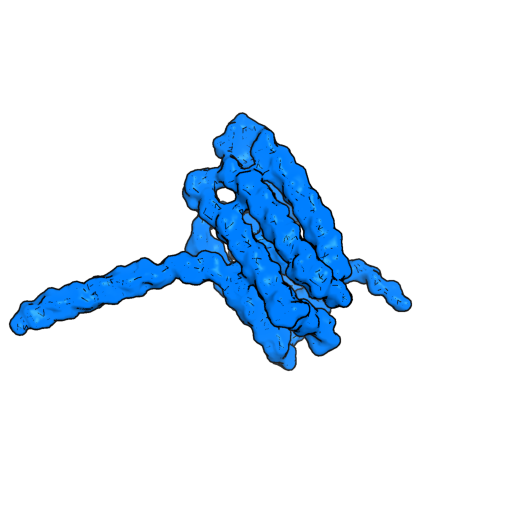074 -23.129 1.00 84.50 193 GLN A C 1
ATOM 1571 O O . GLN A 1 193 ? -3.725 -5.755 -24.313 1.00 84.50 193 GLN A O 1
ATOM 1576 N N . ASN A 1 194 ? -3.213 -5.328 -22.174 1.00 81.50 194 ASN A N 1
ATOM 1577 C CA . ASN A 1 194 ? -2.685 -3.984 -22.434 1.00 81.50 194 ASN A CA 1
ATOM 1578 C C . ASN A 1 194 ? -1.173 -3.960 -22.708 1.00 81.50 194 ASN A C 1
ATOM 1580 O O . ASN A 1 194 ? -0.669 -3.025 -23.332 1.00 81.50 194 ASN A O 1
ATOM 1584 N N . CYS A 1 195 ? -0.450 -4.987 -22.256 1.00 83.19 195 CYS A N 1
ATOM 1585 C CA . CYS A 1 195 ? 1.007 -5.092 -22.325 1.00 83.19 195 CYS A CA 1
ATOM 1586 C C . CYS A 1 195 ? 1.486 -6.506 -22.718 1.00 83.19 195 CYS A C 1
ATOM 1588 O O . CYS A 1 195 ? 2.307 -7.105 -22.011 1.00 83.19 195 CYS A O 1
ATOM 1590 N N . PRO A 1 196 ? 1.014 -7.088 -23.838 1.00 81.25 196 PRO A N 1
ATOM 1591 C CA . PRO A 1 196 ? 1.303 -8.484 -24.170 1.00 81.25 196 PRO A CA 1
ATOM 1592 C C . PRO A 1 196 ? 2.806 -8.780 -24.309 1.00 81.25 196 PRO A C 1
ATOM 1594 O O . PRO A 1 196 ? 3.253 -9.837 -23.858 1.00 81.25 196 PRO A O 1
ATOM 1597 N N . ALA A 1 197 ? 3.578 -7.834 -24.854 1.00 82.56 197 ALA A N 1
ATOM 1598 C CA . ALA A 1 197 ? 5.010 -7.971 -25.133 1.00 82.56 197 ALA A CA 1
ATOM 1599 C C . ALA A 1 197 ? 5.940 -7.608 -23.952 1.00 82.56 197 ALA A C 1
ATOM 1601 O O . ALA A 1 197 ? 7.157 -7.799 -24.044 1.00 82.56 197 ALA A O 1
ATOM 1602 N N . ASP A 1 198 ? 5.407 -7.097 -22.836 1.00 80.31 198 ASP A N 1
ATOM 1603 C CA . ASP A 1 198 ? 6.224 -6.664 -21.697 1.00 80.31 198 ASP A CA 1
ATOM 1604 C C . ASP A 1 198 ? 6.355 -7.763 -20.630 1.00 80.31 198 ASP A C 1
ATOM 1606 O O . ASP A 1 198 ? 5.733 -7.736 -19.566 1.00 80.31 198 ASP A O 1
ATOM 1610 N N . GLY A 1 199 ? 7.182 -8.768 -20.934 1.00 82.81 199 GLY A N 1
ATOM 1611 C CA . GLY A 1 199 ? 7.487 -9.854 -19.996 1.00 82.81 199 GLY A CA 1
ATOM 1612 C C . GLY A 1 199 ? 8.146 -9.376 -18.694 1.00 82.81 199 GLY A C 1
ATOM 1613 O O . GLY A 1 199 ? 7.943 -9.988 -17.648 1.00 82.81 199 GLY A O 1
ATOM 1614 N N . GLY A 1 200 ? 8.884 -8.260 -18.736 1.00 84.12 200 GLY A N 1
ATOM 1615 C CA . GLY A 1 200 ? 9.511 -7.671 -17.552 1.00 84.12 200 GLY A CA 1
ATOM 1616 C C . GLY A 1 200 ? 8.472 -7.110 -16.585 1.00 84.12 200 GLY A C 1
ATOM 1617 O O . GLY A 1 200 ? 8.507 -7.422 -15.397 1.00 84.12 200 GLY A O 1
ATOM 1618 N N . PHE A 1 201 ? 7.499 -6.355 -17.098 1.00 80.56 201 PHE A N 1
ATOM 1619 C CA . PHE A 1 201 ? 6.417 -5.804 -16.280 1.00 80.56 201 PHE A CA 1
ATOM 1620 C C . PHE A 1 201 ? 5.470 -6.886 -15.741 1.00 80.56 201 PHE A C 1
ATOM 1622 O O . PHE A 1 201 ? 5.007 -6.793 -14.604 1.00 80.56 201 PHE A O 1
ATOM 1629 N N . LYS A 1 202 ? 5.229 -7.955 -16.515 1.00 85.56 202 LYS A N 1
ATOM 1630 C CA . LYS A 1 202 ? 4.488 -9.141 -16.045 1.00 85.56 202 LYS A CA 1
ATOM 1631 C C . LYS A 1 202 ? 5.173 -9.805 -14.852 1.00 85.56 202 LYS A C 1
ATOM 1633 O O . LYS A 1 202 ? 4.526 -9.999 -13.826 1.00 85.56 202 LYS A O 1
ATOM 1638 N N . LYS A 1 203 ? 6.479 -10.072 -14.952 1.00 88.75 203 LYS A N 1
ATOM 1639 C CA . LYS A 1 203 ? 7.261 -10.636 -13.844 1.00 88.75 203 LYS A CA 1
ATOM 1640 C C . LYS A 1 203 ? 7.260 -9.712 -12.624 1.00 88.75 203 LYS A C 1
ATOM 1642 O O . LYS A 1 203 ? 6.981 -10.154 -11.518 1.00 88.75 203 LYS A O 1
ATOM 1647 N N . LEU A 1 204 ? 7.472 -8.414 -12.835 1.00 84.44 204 LEU A N 1
ATOM 1648 C CA . LEU A 1 204 ? 7.442 -7.415 -11.766 1.00 84.44 204 LEU A CA 1
ATOM 1649 C C . LEU A 1 204 ? 6.099 -7.404 -11.015 1.00 84.44 204 LEU A C 1
ATOM 1651 O O . LEU A 1 204 ? 6.063 -7.248 -9.796 1.00 84.44 204 LEU A O 1
ATOM 1655 N N . ASN A 1 205 ? 4.991 -7.595 -11.734 1.00 83.12 205 ASN A N 1
ATOM 1656 C CA . ASN A 1 205 ? 3.668 -7.728 -11.140 1.00 83.12 205 ASN A CA 1
ATOM 1657 C C . ASN A 1 205 ? 3.494 -9.035 -10.350 1.00 83.12 205 ASN A C 1
ATOM 1659 O O . ASN A 1 205 ? 2.920 -9.032 -9.262 1.00 83.12 205 ASN A O 1
ATOM 1663 N N . GLU A 1 206 ? 3.987 -10.156 -10.874 1.00 87.94 206 GLU A N 1
ATOM 1664 C CA . GLU A 1 206 ? 3.990 -11.429 -10.145 1.00 87.94 206 GLU A CA 1
ATOM 1665 C C . GLU A 1 206 ? 4.778 -11.323 -8.838 1.00 87.94 206 GLU A C 1
ATOM 1667 O O . GLU A 1 206 ? 4.279 -11.749 -7.792 1.00 87.94 206 GLU A O 1
ATOM 1672 N N . ASP A 1 207 ? 5.951 -10.690 -8.888 1.00 87.25 207 ASP A N 1
ATOM 1673 C CA . ASP A 1 207 ? 6.792 -10.417 -7.728 1.00 87.25 207 ASP A CA 1
ATOM 1674 C C . ASP A 1 207 ? 6.065 -9.497 -6.737 1.00 87.25 207 ASP A C 1
ATOM 1676 O O . ASP A 1 207 ? 5.989 -9.814 -5.549 1.00 87.25 207 ASP A O 1
ATOM 1680 N N . PHE A 1 208 ? 5.426 -8.419 -7.205 1.00 84.12 208 PHE A N 1
ATOM 1681 C CA . PHE A 1 208 ? 4.624 -7.539 -6.349 1.00 84.12 208 PHE A CA 1
ATOM 1682 C C . PHE A 1 208 ? 3.561 -8.318 -5.564 1.00 84.12 208 PHE A C 1
ATOM 1684 O O . PHE A 1 208 ? 3.507 -8.235 -4.334 1.00 84.12 208 PHE A O 1
ATOM 1691 N N . PHE A 1 209 ? 2.742 -9.123 -6.250 1.00 82.88 209 PHE A N 1
ATOM 1692 C CA . PHE A 1 209 ? 1.699 -9.908 -5.589 1.00 82.88 209 PHE A CA 1
ATOM 1693 C C . PHE A 1 209 ? 2.266 -11.037 -4.722 1.00 82.88 209 PHE A C 1
ATOM 1695 O O . PHE A 1 209 ? 1.653 -11.388 -3.713 1.00 82.88 209 PHE A O 1
ATOM 1702 N N . SER A 1 210 ? 3.430 -11.595 -5.062 1.00 87.38 210 SER A N 1
ATOM 1703 C CA . SER A 1 210 ? 4.139 -12.566 -4.221 1.00 87.38 210 SER A CA 1
ATOM 1704 C C . SER A 1 210 ? 4.531 -11.950 -2.875 1.00 87.38 210 SER A C 1
ATOM 1706 O O . SER A 1 210 ? 4.239 -12.514 -1.823 1.00 87.38 210 SER A O 1
ATOM 1708 N N . TYR A 1 211 ? 5.095 -10.738 -2.885 1.00 86.19 211 TYR A N 1
ATOM 1709 C CA . TYR A 1 211 ? 5.426 -10.008 -1.661 1.00 86.19 211 TYR A CA 1
ATOM 1710 C C . TYR A 1 211 ? 4.175 -9.583 -0.887 1.00 86.19 211 TYR A C 1
ATOM 1712 O O . TYR A 1 211 ? 4.072 -9.864 0.307 1.00 86.19 211 TYR A O 1
ATOM 1720 N N . ALA A 1 212 ? 3.203 -8.960 -1.558 1.00 78.12 212 ALA A N 1
ATOM 1721 C CA . ALA A 1 212 ? 1.988 -8.454 -0.920 1.00 78.12 212 ALA A CA 1
ATOM 1722 C C . ALA A 1 212 ? 1.131 -9.565 -0.286 1.00 78.12 212 ALA A C 1
ATOM 1724 O O . ALA A 1 212 ? 0.458 -9.324 0.710 1.00 78.12 212 ALA A O 1
ATOM 1725 N N . SER A 1 213 ? 1.180 -10.790 -0.824 1.00 82.31 213 SER A N 1
ATOM 1726 C CA . SER A 1 213 ? 0.441 -11.943 -0.292 1.00 82.31 213 SER A CA 1
ATOM 1727 C C . SER A 1 213 ? 1.197 -12.746 0.773 1.00 82.31 213 SER A C 1
ATOM 1729 O O . SER A 1 213 ? 0.645 -13.705 1.312 1.00 82.31 213 SER A O 1
ATOM 1731 N N . LYS A 1 214 ? 2.421 -12.371 1.169 1.00 86.00 214 LYS A N 1
ATOM 1732 C CA . LYS A 1 214 ? 3.143 -13.072 2.250 1.00 86.00 214 LYS A CA 1
ATOM 1733 C C . LYS A 1 214 ? 2.339 -13.207 3.551 1.00 86.00 214 LYS A C 1
ATOM 1735 O O . LYS A 1 214 ? 2.344 -14.307 4.107 1.00 86.00 214 LYS A O 1
ATOM 1740 N N . PRO A 1 215 ? 1.570 -12.207 4.020 1.00 83.62 215 PRO A N 1
ATOM 1741 C CA . PRO A 1 215 ? 0.703 -12.378 5.191 1.00 83.62 215 PRO A CA 1
ATOM 1742 C C . PRO A 1 215 ? -0.337 -13.504 5.033 1.00 83.62 215 PRO A C 1
ATOM 1744 O O . PRO A 1 215 ? -0.755 -14.108 6.026 1.00 83.62 215 PRO A O 1
ATOM 1747 N N . CYS A 1 216 ? -0.708 -13.848 3.795 1.00 80.00 216 CYS A N 1
ATOM 1748 C CA . CYS A 1 216 ? -1.612 -14.949 3.454 1.00 80.00 216 CYS A CA 1
ATOM 1749 C C . CYS A 1 216 ? -0.967 -16.334 3.480 1.00 80.00 216 CYS A C 1
ATOM 1751 O O . CYS A 1 216 ? -1.671 -17.325 3.643 1.00 80.00 216 CYS A O 1
ATOM 1753 N N . SER A 1 217 ? 0.359 -16.417 3.376 1.00 74.75 217 SER A N 1
ATOM 1754 C CA . SER A 1 217 ? 1.090 -17.692 3.385 1.00 74.75 217 SER A CA 1
ATOM 1755 C C . SER A 1 217 ? 1.156 -18.356 4.775 1.00 74.75 217 SER A C 1
ATOM 1757 O O . SER A 1 217 ? 1.479 -19.537 4.897 1.00 74.75 217 SER A O 1
ATOM 1759 N N . GLY A 1 218 ? 0.776 -17.630 5.836 1.00 59.56 218 GLY A N 1
ATOM 1760 C CA . GLY A 1 218 ? 0.644 -18.168 7.190 1.00 59.56 218 GLY A CA 1
ATOM 1761 C C . GLY A 1 218 ? -0.670 -18.931 7.397 1.00 59.56 218 GLY A C 1
ATOM 1762 O O . GLY A 1 218 ? -1.721 -18.299 7.514 1.00 59.56 218 GLY A O 1
ATOM 1763 N N . CYS A 1 219 ? -0.567 -20.258 7.531 1.00 42.69 219 CYS A N 1
ATOM 1764 C CA . CYS A 1 219 ? -1.619 -21.251 7.827 1.00 42.69 219 CYS A CA 1
ATOM 1765 C C . CYS A 1 219 ? -2.397 -21.854 6.638 1.00 42.69 219 CYS A C 1
ATOM 1767 O O . CYS A 1 219 ? -3.606 -22.036 6.719 1.00 42.69 219 CYS A O 1
ATOM 1769 N N . ALA A 1 220 ? -1.682 -22.329 5.612 1.00 38.16 220 ALA A N 1
ATOM 1770 C CA . ALA A 1 220 ? -2.068 -23.554 4.885 1.00 38.16 220 ALA A CA 1
ATOM 1771 C C . ALA A 1 220 ? -1.425 -24.828 5.489 1.00 38.16 220 ALA A C 1
ATOM 1773 O O . ALA A 1 220 ? -1.554 -25.920 4.945 1.00 38.16 220 ALA A O 1
ATOM 1774 N N . PHE A 1 221 ? -0.738 -24.708 6.632 1.00 41.69 221 PHE A N 1
ATOM 1775 C CA . PHE A 1 221 ? -0.118 -25.848 7.315 1.00 41.69 221 PHE A CA 1
ATOM 1776 C C . PHE A 1 221 ? -1.095 -26.667 8.165 1.00 41.69 221 PHE A C 1
ATOM 1778 O O . PHE A 1 221 ? -0.848 -27.845 8.372 1.00 41.69 221 PHE A O 1
ATOM 1785 N N . TYR A 1 222 ? -2.229 -26.117 8.612 1.00 41.44 222 TYR A N 1
ATOM 1786 C CA . TYR A 1 222 ? -3.166 -26.912 9.415 1.00 41.44 222 TYR A CA 1
ATOM 1787 C C . TYR A 1 222 ? -4.005 -27.873 8.575 1.00 41.44 222 TYR A C 1
ATOM 1789 O O . TYR A 1 222 ? -4.242 -28.986 9.018 1.00 41.44 222 TYR A O 1
ATOM 1797 N N . ILE A 1 223 ? -4.385 -27.516 7.345 1.00 44.69 223 ILE A N 1
ATOM 1798 C CA . ILE A 1 223 ? -5.180 -28.422 6.502 1.00 44.69 223 ILE A CA 1
ATOM 1799 C C . ILE A 1 223 ? -4.299 -29.546 5.943 1.00 44.69 223 ILE A C 1
ATOM 1801 O O . ILE A 1 223 ? -4.713 -30.699 5.967 1.00 44.69 223 ILE A O 1
ATOM 1805 N N . ASN A 1 224 ? -3.051 -29.257 5.556 1.00 40.56 224 ASN A N 1
ATOM 1806 C CA . ASN A 1 224 ? -2.129 -30.294 5.086 1.00 40.56 224 ASN A CA 1
ATOM 1807 C C . ASN A 1 224 ? -1.563 -31.160 6.218 1.00 40.56 224 ASN A C 1
ATOM 1809 O O . ASN A 1 224 ? -1.461 -32.365 6.029 1.00 40.56 224 ASN A O 1
ATOM 1813 N N . SER A 1 225 ? -1.265 -30.614 7.404 1.00 44.41 225 SER A N 1
ATOM 1814 C CA . SER A 1 225 ? -0.839 -31.441 8.544 1.00 44.41 225 SER A CA 1
ATOM 1815 C C . SER A 1 225 ? -1.985 -32.272 9.124 1.00 44.41 225 SER A C 1
ATOM 1817 O O . SER A 1 225 ? -1.742 -33.404 9.535 1.00 44.41 225 SER A O 1
ATOM 1819 N N . LEU A 1 226 ? -3.229 -31.765 9.118 1.00 44.56 226 LEU A N 1
ATOM 1820 C CA . LEU A 1 226 ? -4.416 -32.538 9.504 1.00 44.56 226 LEU A CA 1
ATOM 1821 C C . LEU A 1 226 ? -4.726 -33.627 8.463 1.00 44.56 226 LEU A C 1
ATOM 1823 O O . LEU A 1 226 ? -4.978 -34.763 8.838 1.00 44.56 226 LEU A O 1
ATOM 1827 N N . LEU A 1 227 ? -4.626 -33.331 7.161 1.00 48.72 227 LEU A N 1
ATOM 1828 C CA . LEU A 1 227 ? -4.766 -34.343 6.106 1.00 48.72 227 LEU A CA 1
ATOM 1829 C C . LEU A 1 227 ? -3.639 -35.381 6.152 1.00 48.72 227 LEU A C 1
ATOM 1831 O O . LEU A 1 227 ? -3.917 -36.563 5.984 1.00 48.72 227 LEU A O 1
ATOM 1835 N N . LEU A 1 228 ? -2.395 -34.987 6.440 1.00 48.34 228 LEU A N 1
ATOM 1836 C CA . LEU A 1 228 ? -1.273 -35.916 6.617 1.00 48.34 228 LEU A CA 1
ATOM 1837 C C . LEU A 1 228 ? -1.453 -36.795 7.862 1.00 48.34 228 LEU A C 1
ATOM 1839 O O . LEU A 1 228 ? -1.257 -38.003 7.777 1.00 48.34 228 LEU A O 1
ATOM 1843 N N . THR A 1 229 ? -1.892 -36.238 8.994 1.00 55.00 229 THR A N 1
ATOM 1844 C CA . THR A 1 229 ? -2.165 -37.036 10.206 1.00 55.00 229 THR A CA 1
ATOM 1845 C C . THR A 1 229 ? -3.379 -37.950 10.043 1.00 55.00 229 THR A C 1
ATOM 1847 O O . THR A 1 229 ? -3.303 -39.108 10.445 1.00 55.00 229 THR A O 1
ATOM 1850 N N . VAL A 1 230 ? -4.452 -37.504 9.381 1.00 64.81 230 VAL A N 1
ATOM 1851 C CA . VAL A 1 230 ? -5.612 -38.350 9.041 1.00 64.81 230 VAL A CA 1
ATOM 1852 C C . VAL A 1 230 ? -5.226 -39.451 8.050 1.00 64.81 230 VAL A C 1
ATOM 1854 O O . VAL A 1 230 ? -5.657 -40.588 8.217 1.00 64.81 230 VAL A O 1
ATOM 1857 N N . SER A 1 231 ? -4.361 -39.168 7.072 1.00 53.06 231 SER A N 1
ATOM 1858 C CA . SER A 1 231 ? -3.884 -40.169 6.105 1.00 53.06 231 SER A CA 1
ATOM 1859 C C . SER A 1 231 ? -2.989 -41.224 6.763 1.00 53.06 231 SER A C 1
ATOM 1861 O O . SER A 1 231 ? -3.117 -42.412 6.468 1.00 53.06 231 SER A O 1
ATOM 1863 N N . ILE A 1 232 ? -2.123 -40.821 7.699 1.00 65.06 232 ILE A N 1
ATOM 1864 C CA . ILE A 1 232 ? -1.265 -41.738 8.466 1.00 65.06 232 ILE A CA 1
ATOM 1865 C C . ILE A 1 232 ? -2.104 -42.588 9.436 1.00 65.06 232 ILE A C 1
ATOM 1867 O O . ILE A 1 232 ? -1.909 -43.800 9.509 1.00 65.06 232 ILE A O 1
ATOM 1871 N N . LEU A 1 233 ? -3.083 -41.991 10.126 1.00 58.41 233 LEU A N 1
ATOM 1872 C CA . LEU A 1 233 ? -3.989 -42.714 11.027 1.00 58.41 233 LEU A CA 1
ATOM 1873 C C . LEU A 1 233 ? -4.907 -43.685 10.271 1.00 58.41 233 LEU A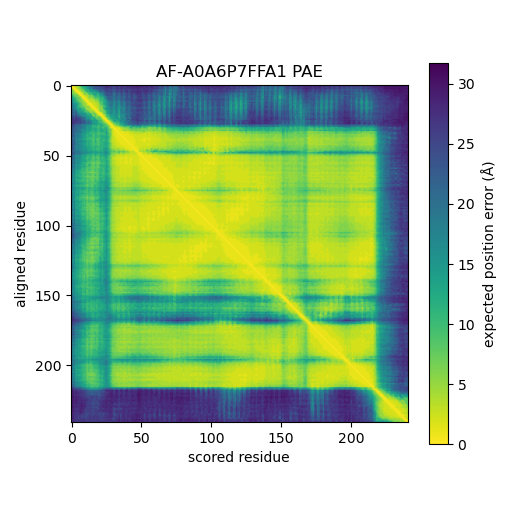 C 1
ATOM 1875 O O . LEU A 1 233 ? -5.065 -44.824 10.705 1.00 58.41 233 LEU A O 1
ATOM 1879 N N . ALA A 1 234 ? -5.453 -43.287 9.119 1.00 54.34 234 ALA A N 1
ATOM 1880 C CA . ALA A 1 234 ? -6.236 -44.178 8.264 1.00 54.34 234 ALA A CA 1
ATOM 1881 C C . ALA A 1 234 ? -5.383 -45.358 7.768 1.00 54.34 234 ALA A C 1
ATOM 1883 O O . ALA A 1 234 ? -5.795 -46.510 7.882 1.00 54.34 234 ALA A O 1
ATOM 1884 N N . SER A 1 235 ? -4.152 -45.101 7.318 1.00 51.50 235 SER A N 1
ATOM 1885 C CA . SER A 1 235 ? -3.233 -46.157 6.863 1.00 51.50 235 SER A CA 1
ATOM 1886 C C . SER A 1 235 ? -2.859 -47.144 7.978 1.00 51.50 235 SER A C 1
ATOM 1888 O O . SER A 1 235 ? -2.712 -48.336 7.712 1.00 51.50 235 SER A O 1
ATOM 1890 N N . TYR A 1 236 ? -2.756 -46.678 9.229 1.00 48.84 236 TYR A N 1
ATOM 1891 C CA . TYR A 1 236 ? -2.468 -47.516 10.399 1.00 48.84 236 TYR A CA 1
ATOM 1892 C C . TYR A 1 236 ? -3.674 -48.367 10.834 1.00 48.84 236 TYR A C 1
ATOM 1894 O O . TYR A 1 236 ? -3.510 -49.526 11.212 1.00 48.84 236 TYR A O 1
ATOM 1902 N N . ILE A 1 237 ? -4.890 -47.818 10.746 1.00 58.19 237 ILE A N 1
ATOM 1903 C CA . ILE A 1 237 ? -6.137 -48.523 11.085 1.00 58.19 237 ILE A CA 1
ATOM 1904 C C . ILE A 1 237 ? -6.483 -49.576 10.020 1.00 58.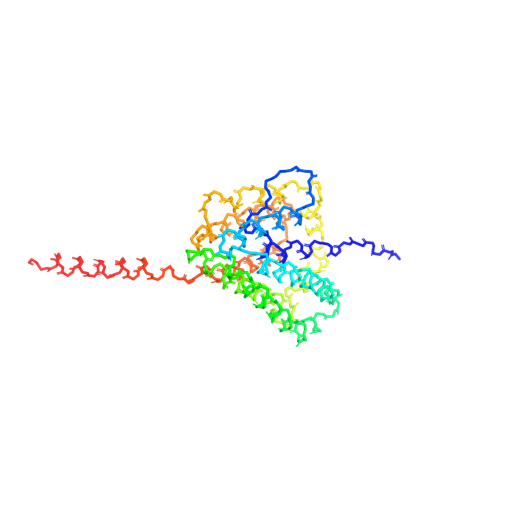19 237 ILE A C 1
ATOM 1906 O O . ILE A 1 237 ? -6.908 -50.674 10.370 1.00 58.19 237 ILE A O 1
ATOM 1910 N N . PHE A 1 238 ? -6.261 -49.283 8.734 1.00 52.41 238 PHE A N 1
ATOM 1911 C CA . PHE A 1 238 ? -6.605 -50.191 7.632 1.00 52.41 238 PHE A CA 1
ATOM 1912 C C . PHE A 1 238 ? -5.498 -51.193 7.251 1.00 52.41 238 PHE A C 1
ATOM 1914 O O . PHE A 1 238 ? -5.797 -52.158 6.554 1.00 52.41 238 PHE A O 1
ATOM 1921 N N . SER A 1 239 ? -4.259 -51.024 7.735 1.00 47.41 239 SER A N 1
ATOM 1922 C CA . SER A 1 239 ? -3.175 -52.019 7.573 1.00 47.41 239 SER A CA 1
ATOM 1923 C C . SER A 1 239 ? -3.116 -53.077 8.685 1.00 47.41 239 SER A C 1
ATOM 1925 O O . SER A 1 239 ? -2.302 -53.991 8.602 1.00 47.41 239 SER A O 1
ATOM 1927 N N . ARG A 1 240 ? -3.956 -52.991 9.728 1.00 41.25 240 ARG A N 1
ATOM 1928 C CA . ARG A 1 240 ? -4.163 -54.098 10.678 1.00 41.25 240 ARG A CA 1
ATOM 1929 C C . ARG A 1 240 ? -5.356 -54.948 10.234 1.00 41.25 240 ARG A C 1
ATOM 1931 O O . ARG A 1 240 ? -6.460 -54.804 10.757 1.00 41.25 240 ARG A O 1
ATOM 1938 N N . LYS A 1 241 ? -5.112 -55.836 9.276 1.00 40.16 241 LYS A N 1
ATOM 1939 C CA . LYS A 1 241 ? -5.853 -57.087 9.087 1.00 40.16 241 LYS A CA 1
ATOM 1940 C C . LYS A 1 241 ? -4.856 -58.213 8.897 1.00 40.16 241 LYS A C 1
ATOM 1942 O O . LYS A 1 241 ? -3.864 -57.973 8.178 1.00 40.16 241 LYS A O 1
#

pLDDT: mean 72.69, std 19.29, range [23.45, 95.94]

Mean predicted aligned error: 10.94 Å

Radius of gyration: 20.54 Å; Cα contacts (8 Å, |Δi|>4): 210; chains: 1; bounding box: 40×78×48 Å

Solvent-accessible surface area (backbone atoms only — not comparable to full-atom values): 13357 Å² total; per-residue (Å²): 135,85,87,76,82,75,74,68,55,67,49,50,62,60,39,40,63,73,53,51,80,48,66,70,83,79,83,99,65,64,70,66,57,62,50,50,53,51,46,42,54,36,12,34,70,64,62,74,41,59,69,55,29,56,52,28,52,53,43,47,54,52,47,53,52,49,52,61,54,50,54,68,27,57,74,90,37,35,59,54,32,51,77,58,42,44,63,55,52,47,53,51,41,48,53,38,30,57,41,43,42,66,34,37,57,84,86,33,50,63,51,35,57,46,40,41,49,24,47,51,27,44,54,46,46,44,38,34,85,80,21,48,51,40,49,57,60,68,28,77,82,31,43,61,40,50,51,52,58,69,32,90,86,39,60,63,60,60,53,48,59,59,78,42,44,58,74,86,75,55,75,42,72,68,56,54,44,49,39,50,54,52,41,50,51,44,51,52,50,47,39,51,74,62,30,69,85,43,63,67,58,51,50,52,50,52,50,46,51,54,37,43,43,49,67,56,67,69,73,66,57,60,64,53,51,50,51,49,50,51,52,52,51,50,52,57,61,71,65,70,121